Protein AF-A0A0D2FJ73-F1 (afdb_monomer_lite)

Foldseek 3Di:
DLVVVQCVDCLSQVCLQPLASVDPDDHPDTDDCPDPSNVVVVVLVVQVVVLLPDDPVDPVSLLLLLVVLCQQCQFQDPGGHHDDLVVVLVSLVVVLVVVLVVLVPDPPDDPVRSVVVNVSSVVSSVSSSVSNVVSVDPAQVVQDDPVNVVVSNVQSPDDRQDDPNDRNTDDPDPDPDDDDDDDDDDDDDQDADPVRHHPVNVVVVVVPDDDPPPPPPDDDDDDDDDDPDDDDDDDDDPDDDPDDRPHDFDWDQDPNDTPRVVVDDDDPVD

pLDDT: mean 73.64, std 21.9, range [28.0, 97.94]

Organism: NCBI:txid348802

Sequence (270 aa):
MVYKKLLRHDITARVFSTRDSRNEEDPDRWIGEEDAQIRHRKMFLRWYLTKLNSDPSKMEYWQYLDKVGLMHVGKGRKNPLHVDYIFLGACLGYIQDSMTEAILSHPRLDLTQKIAIVRAIGKVIWIQNDLMAKWHIEDGKEFADSDWNDELQAEAQQPEGYVNGKRVLGKVDEDDSSIDGTASSISSEKSTTSLGRTMEQVRLSNEQSKCPFSGMANGGHELNSQRAATWRPRRDDPMVPPSSPTGIPRLRVIDGKTVGKEKLGLSPFE

InterPro domains:
  IPR012292 Globin/Protoglobin [G3DSA:1.10.490.10] (1-143)
  IPR044398 Globin-sensor domain [PF11563] (2-142)

Structure (mmCIF, N/CA/C/O backbone):
data_AF-A0A0D2FJ73-F1
#
_entry.id   AF-A0A0D2FJ73-F1
#
loop_
_atom_site.group_PDB
_atom_site.id
_atom_site.type_symbol
_atom_site.label_atom_id
_atom_site.label_alt_id
_atom_site.label_comp_id
_atom_site.label_asym_id
_atom_site.label_entity_id
_atom_site.label_seq_id
_atom_site.pdbx_PDB_ins_code
_atom_site.Cartn_x
_atom_site.Cartn_y
_atom_site.Cartn_z
_atom_site.occupancy
_atom_site.B_iso_or_equiv
_atom_site.auth_seq_id
_atom_site.auth_comp_id
_atom_site.auth_asym_id
_atom_site.auth_atom_id
_atom_site.pdbx_PDB_model_num
ATOM 1 N N . MET A 1 1 ? 1.790 -14.869 7.249 1.00 80.94 1 MET A N 1
ATOM 2 C CA . MET A 1 1 ? 0.452 -14.966 6.623 1.00 80.94 1 MET A CA 1
ATOM 3 C C . MET A 1 1 ? 0.397 -14.294 5.248 1.00 80.94 1 MET A C 1
ATOM 5 O O . MET A 1 1 ? 0.294 -15.021 4.273 1.00 80.94 1 MET A O 1
ATOM 9 N N . VAL A 1 2 ? 0.554 -12.965 5.129 1.00 90.69 2 VAL A N 1
ATOM 10 C CA . VAL A 1 2 ? 0.455 -12.243 3.834 1.00 90.69 2 VAL A CA 1
ATOM 11 C C . VAL A 1 2 ? 1.407 -12.778 2.757 1.00 90.69 2 VAL A C 1
ATOM 13 O O . VAL A 1 2 ? 0.947 -13.180 1.697 1.00 90.69 2 VAL A O 1
ATOM 16 N N . TYR A 1 3 ? 2.713 -12.886 3.028 1.00 91.81 3 TYR A N 1
ATOM 17 C CA . TYR A 1 3 ? 3.663 -13.398 2.025 1.00 91.81 3 TYR A CA 1
ATOM 18 C C . TYR A 1 3 ? 3.397 -14.847 1.619 1.00 91.81 3 TYR A C 1
ATOM 20 O O . TYR A 1 3 ? 3.525 -15.175 0.450 1.00 91.81 3 TYR A O 1
ATOM 28 N N . LYS A 1 4 ? 2.929 -15.694 2.541 1.00 92.25 4 LYS A N 1
ATOM 29 C CA . LYS A 1 4 ? 2.504 -17.058 2.207 1.00 92.25 4 LYS A CA 1
ATOM 30 C C . LYS A 1 4 ? 1.325 -17.060 1.225 1.00 92.25 4 LYS A C 1
ATOM 32 O O . LYS A 1 4 ? 1.260 -17.911 0.347 1.00 92.25 4 LYS A O 1
ATOM 37 N N . LYS A 1 5 ? 0.404 -16.095 1.346 1.00 93.06 5 LYS A N 1
ATOM 38 C CA . LYS A 1 5 ? -0.704 -15.910 0.399 1.00 93.06 5 LYS A CA 1
ATOM 39 C C . LYS A 1 5 ? -0.213 -15.369 -0.949 1.00 93.06 5 LYS A C 1
ATOM 41 O O . LYS A 1 5 ? -0.616 -15.904 -1.973 1.00 93.06 5 LYS A O 1
ATOM 46 N N . LEU A 1 6 ? 0.678 -14.375 -0.952 1.00 93.25 6 LEU A N 1
ATOM 47 C CA . LEU A 1 6 ? 1.250 -13.797 -2.178 1.00 93.25 6 LEU A CA 1
ATOM 48 C C . LEU A 1 6 ? 2.122 -14.797 -2.954 1.00 93.25 6 LEU A C 1
ATOM 50 O O . LEU A 1 6 ? 2.095 -14.816 -4.176 1.00 93.25 6 LEU A O 1
ATOM 54 N N . LEU A 1 7 ? 2.869 -15.658 -2.266 1.00 93.81 7 LEU A N 1
ATOM 55 C CA . LEU A 1 7 ? 3.711 -16.673 -2.908 1.00 93.81 7 LEU A CA 1
ATOM 56 C C . LEU A 1 7 ? 2.918 -17.891 -3.405 1.00 93.81 7 LEU A C 1
ATOM 58 O O . LEU A 1 7 ? 3.446 -18.700 -4.157 1.00 93.81 7 LEU A O 1
ATOM 62 N N . ARG A 1 8 ? 1.648 -18.033 -3.000 1.00 93.50 8 ARG A N 1
ATOM 63 C CA . ARG A 1 8 ? 0.778 -19.138 -3.430 1.00 93.50 8 ARG A CA 1
ATOM 64 C C . ARG A 1 8 ? 0.262 -18.970 -4.861 1.00 93.50 8 ARG A C 1
ATOM 66 O O . ARG A 1 8 ? -0.134 -19.960 -5.470 1.00 93.50 8 ARG A O 1
ATOM 73 N N . HIS A 1 9 ? 0.204 -17.740 -5.359 1.00 92.06 9 HIS A N 1
ATOM 74 C CA . HIS A 1 9 ? -0.306 -17.430 -6.689 1.00 92.06 9 HIS A CA 1
ATOM 75 C C . HIS A 1 9 ? 0.854 -16.949 -7.558 1.00 92.06 9 HIS A C 1
ATOM 77 O O . HIS A 1 9 ? 1.560 -16.018 -7.179 1.00 92.06 9 HIS A O 1
ATOM 83 N N . ASP A 1 10 ? 1.040 -17.582 -8.710 1.00 90.94 10 ASP A N 1
ATOM 84 C CA . ASP A 1 10 ? 2.066 -17.266 -9.708 1.00 90.94 10 ASP A CA 1
ATOM 85 C C . ASP A 1 10 ? 2.088 -15.774 -10.074 1.00 90.94 10 ASP A C 1
ATOM 87 O O . ASP A 1 10 ? 3.138 -15.137 -10.006 1.00 90.94 10 ASP A O 1
ATOM 91 N N . ILE A 1 11 ? 0.917 -15.191 -10.339 1.00 88.62 11 ILE A N 1
ATOM 92 C CA . ILE A 1 11 ? 0.750 -13.790 -10.740 1.00 88.62 11 ILE A CA 1
ATOM 93 C C . ILE A 1 11 ? 1.294 -12.797 -9.702 1.00 88.62 11 ILE A C 1
ATOM 95 O O . ILE A 1 11 ? 1.847 -11.763 -10.063 1.00 88.62 11 ILE A O 1
ATOM 99 N N . THR A 1 12 ? 1.203 -13.116 -8.407 1.00 91.81 12 THR A N 1
ATOM 100 C CA . THR A 1 12 ? 1.758 -12.279 -7.332 1.00 91.81 12 THR A CA 1
ATOM 101 C C . THR A 1 12 ? 3.171 -12.693 -6.936 1.00 91.81 12 THR A C 1
ATOM 103 O O . THR A 1 12 ? 3.962 -11.846 -6.522 1.00 91.81 12 THR A O 1
ATOM 106 N N . ALA A 1 13 ? 3.513 -13.975 -7.067 1.00 92.75 13 ALA A N 1
ATOM 107 C CA . ALA A 1 13 ? 4.833 -14.500 -6.744 1.00 92.75 13 ALA A CA 1
ATOM 108 C C . ALA A 1 13 ? 5.899 -14.023 -7.747 1.00 92.75 13 ALA A C 1
ATOM 110 O O . ALA A 1 13 ? 7.009 -13.671 -7.344 1.00 92.75 13 ALA A O 1
ATOM 111 N N . ARG A 1 14 ? 5.543 -13.938 -9.036 1.00 93.12 14 ARG A N 1
ATOM 112 C CA . ARG A 1 14 ? 6.447 -13.577 -10.139 1.00 93.12 14 ARG A CA 1
ATOM 113 C C . ARG A 1 14 ? 7.105 -12.219 -9.927 1.00 93.12 14 ARG A C 1
ATOM 115 O O . ARG A 1 14 ? 8.307 -12.083 -10.131 1.00 93.12 14 ARG A O 1
ATOM 122 N N . VAL A 1 15 ? 6.351 -11.251 -9.405 1.00 92.69 15 VAL A N 1
ATOM 123 C CA . VAL A 1 15 ? 6.826 -9.890 -9.097 1.00 92.69 15 VAL A CA 1
ATOM 124 C C . VAL A 1 15 ? 8.032 -9.893 -8.154 1.00 92.69 15 VAL A C 1
ATOM 126 O O . VAL A 1 15 ? 8.865 -8.988 -8.198 1.00 92.69 15 VAL A O 1
ATOM 129 N N . PHE A 1 16 ? 8.174 -10.901 -7.288 1.00 91.81 16 PHE A N 1
ATOM 130 C CA . PHE A 1 16 ? 9.345 -10.996 -6.417 1.00 91.81 16 PHE A CA 1
ATOM 131 C C . PHE A 1 16 ? 10.610 -11.419 -7.167 1.00 91.81 16 PHE A C 1
ATOM 133 O O . PHE A 1 16 ? 11.693 -11.030 -6.731 1.00 91.81 16 PHE A O 1
ATOM 140 N N . SER A 1 17 ? 10.483 -12.129 -8.286 1.00 91.44 17 SER A N 1
ATOM 141 C CA . SER A 1 17 ? 11.594 -12.484 -9.171 1.00 91.44 17 SER A CA 1
ATOM 142 C C . SER A 1 17 ? 11.862 -11.394 -10.212 1.00 91.44 17 SER A C 1
ATOM 144 O O . SER A 1 17 ? 12.981 -10.900 -10.309 1.00 91.44 17 SER A O 1
ATOM 146 N N . THR A 1 18 ? 10.834 -10.970 -10.953 1.00 91.44 18 THR A N 1
ATOM 147 C CA . THR A 1 18 ? 10.958 -10.044 -12.098 1.00 91.44 18 THR A CA 1
ATOM 148 C C . THR A 1 18 ? 11.027 -8.578 -11.688 1.00 91.44 18 THR A C 1
ATOM 150 O O . THR A 1 18 ? 11.539 -7.749 -12.433 1.00 91.44 18 THR A O 1
ATOM 153 N N . ARG A 1 19 ? 10.517 -8.246 -10.494 1.00 90.19 19 ARG A N 1
ATOM 154 C CA . ARG A 1 19 ? 10.346 -6.873 -9.986 1.00 90.19 19 ARG A CA 1
ATOM 155 C C . ARG A 1 19 ? 9.380 -6.005 -10.796 1.00 90.19 19 ARG A C 1
ATOM 157 O O . ARG A 1 19 ? 9.323 -4.798 -10.565 1.00 90.19 19 ARG A O 1
ATOM 164 N N . ASP A 1 20 ? 8.607 -6.605 -11.689 1.00 91.88 20 ASP A N 1
ATOM 165 C CA . ASP A 1 20 ? 7.605 -5.922 -12.498 1.00 91.88 20 ASP A CA 1
ATOM 166 C C . ASP A 1 20 ? 6.405 -6.850 -12.694 1.00 91.88 20 ASP A C 1
ATOM 168 O O . ASP A 1 20 ? 6.553 -7.955 -13.219 1.00 91.88 20 ASP A O 1
ATOM 172 N N . SER A 1 21 ? 5.225 -6.419 -12.252 1.00 91.38 21 SER A N 1
ATOM 173 C CA . SER A 1 21 ? 3.980 -7.181 -12.411 1.00 91.38 21 SER A CA 1
ATOM 174 C C . SER A 1 21 ? 3.441 -7.235 -13.830 1.00 91.38 21 SER A C 1
ATOM 176 O O . SER A 1 21 ? 2.606 -8.087 -14.113 1.00 91.38 21 SER A O 1
ATOM 178 N N . ARG A 1 22 ? 3.930 -6.369 -14.719 1.00 90.06 22 ARG A N 1
ATOM 179 C CA . ARG A 1 22 ? 3.576 -6.388 -16.143 1.00 90.06 22 ARG A CA 1
ATOM 180 C C . ARG A 1 22 ? 4.363 -7.444 -16.910 1.00 90.06 22 ARG A C 1
ATOM 182 O O . ARG A 1 22 ? 4.003 -7.771 -18.035 1.00 90.06 22 ARG A O 1
ATOM 189 N N . ASN A 1 23 ? 5.457 -7.939 -16.326 1.00 90.00 23 ASN A N 1
ATOM 190 C CA . ASN A 1 23 ? 6.218 -9.026 -16.913 1.00 90.00 23 ASN A CA 1
ATOM 191 C C . ASN A 1 23 ? 5.480 -10.349 -16.649 1.00 90.00 23 ASN A C 1
ATOM 193 O O . ASN A 1 23 ? 5.345 -10.769 -15.499 1.00 90.00 23 ASN A O 1
ATOM 197 N N . GLU A 1 24 ? 5.000 -10.984 -17.718 1.00 88.88 24 GLU A N 1
ATOM 198 C CA . GLU A 1 24 ? 4.311 -12.280 -17.683 1.00 88.88 24 GLU A CA 1
ATOM 199 C C . GLU A 1 24 ? 5.242 -13.474 -17.951 1.00 88.88 24 GLU A C 1
ATOM 201 O O . GLU A 1 24 ? 4.799 -14.616 -17.844 1.00 88.88 24 GLU A O 1
ATOM 206 N N . GLU A 1 25 ? 6.518 -13.234 -18.261 1.00 90.62 25 GLU A N 1
ATOM 207 C CA . GLU A 1 25 ? 7.508 -14.282 -18.506 1.00 90.62 25 GLU A CA 1
ATOM 208 C C . GLU A 1 25 ? 7.777 -15.091 -17.235 1.00 90.62 25 GLU A C 1
ATOM 210 O O . GLU A 1 25 ? 7.803 -14.567 -16.112 1.00 90.62 25 GLU A O 1
ATOM 215 N N . ASP A 1 26 ? 7.992 -16.392 -17.411 1.00 90.38 26 ASP A N 1
ATOM 216 C CA . ASP A 1 26 ? 8.368 -17.248 -16.298 1.00 90.38 26 ASP A CA 1
ATOM 217 C C . ASP A 1 26 ? 9.813 -16.949 -15.877 1.00 90.38 26 ASP A C 1
ATOM 219 O O . ASP A 1 26 ? 10.720 -16.967 -16.710 1.00 90.38 26 ASP A O 1
ATOM 223 N N . PRO A 1 27 ? 10.052 -16.659 -14.587 1.00 91.25 27 PRO A N 1
ATOM 224 C CA . PRO A 1 27 ? 11.379 -16.314 -14.117 1.00 91.25 27 PRO A CA 1
ATOM 225 C C . PRO A 1 27 ? 12.275 -17.554 -14.075 1.00 91.25 27 PRO A C 1
ATOM 227 O O . PRO A 1 27 ? 11.844 -18.622 -13.638 1.00 91.25 27 PRO A O 1
ATOM 230 N N . ASP A 1 28 ? 13.563 -17.372 -14.376 1.00 90.81 28 ASP A N 1
ATOM 231 C CA . ASP A 1 28 ? 14.584 -18.425 -14.246 1.00 90.81 28 ASP A CA 1
ATOM 232 C C . ASP A 1 28 ? 14.607 -19.052 -12.843 1.00 90.81 28 ASP A C 1
ATOM 234 O O . ASP A 1 28 ? 14.899 -20.235 -12.660 1.00 90.81 28 ASP A O 1
ATOM 238 N N . ARG A 1 29 ? 14.297 -18.238 -11.824 1.00 92.25 29 ARG A N 1
ATOM 239 C CA . ARG A 1 29 ? 14.193 -18.663 -10.429 1.00 92.25 29 ARG A CA 1
ATOM 240 C C . ARG A 1 29 ? 12.992 -18.029 -9.740 1.00 92.25 29 ARG A C 1
ATOM 242 O O . ARG A 1 29 ? 12.878 -16.805 -9.643 1.00 92.25 29 ARG A O 1
ATOM 249 N N . TRP A 1 30 ? 12.158 -18.876 -9.147 1.00 93.38 30 TRP A N 1
ATOM 250 C CA . TRP A 1 30 ? 11.101 -18.464 -8.229 1.00 93.38 30 TRP A CA 1
ATOM 251 C C . TRP A 1 30 ? 11.666 -18.163 -6.841 1.00 93.38 30 TRP A C 1
ATOM 253 O O . TRP A 1 30 ? 12.463 -18.933 -6.301 1.00 93.38 30 TRP A O 1
ATOM 263 N N . ILE A 1 31 ? 11.247 -17.037 -6.265 1.00 92.62 31 ILE A N 1
ATOM 264 C CA . ILE A 1 31 ? 11.600 -16.650 -4.898 1.00 92.62 31 ILE A CA 1
ATOM 265 C C . ILE A 1 31 ? 10.627 -17.312 -3.915 1.00 92.62 31 ILE A C 1
ATOM 267 O O . ILE A 1 31 ? 9.412 -17.148 -4.020 1.00 92.62 31 ILE A O 1
ATOM 271 N N . GLY A 1 32 ? 11.168 -18.047 -2.949 1.00 91.44 32 GLY A N 1
ATOM 272 C CA . GLY A 1 32 ? 10.439 -18.740 -1.894 1.00 91.44 32 GLY A CA 1
ATOM 273 C C . GLY A 1 32 ? 10.376 -17.966 -0.577 1.00 91.44 32 GLY A C 1
ATOM 274 O O . GLY A 1 32 ? 10.986 -16.914 -0.394 1.00 91.44 32 GLY A O 1
ATOM 275 N N . GLU A 1 33 ? 9.630 -18.514 0.382 1.00 90.44 33 GLU A N 1
ATOM 276 C CA . GLU A 1 33 ? 9.362 -17.859 1.668 1.00 90.44 33 GLU A CA 1
ATOM 277 C C . GLU A 1 33 ? 10.621 -17.631 2.531 1.00 90.44 33 GLU A C 1
ATOM 279 O O . GLU A 1 33 ? 10.681 -16.649 3.281 1.00 90.44 33 GLU A O 1
ATOM 284 N N . GLU A 1 34 ? 11.615 -18.510 2.388 1.00 89.25 34 GLU A N 1
ATOM 285 C CA . GLU A 1 34 ? 12.863 -18.511 3.164 1.00 89.25 34 GLU A CA 1
ATOM 286 C C . GLU A 1 34 ? 13.961 -17.618 2.564 1.00 89.25 34 GLU A C 1
ATOM 288 O O . GLU A 1 34 ? 14.956 -17.296 3.227 1.00 89.25 34 GLU A O 1
ATOM 293 N N . ASP A 1 35 ? 13.774 -17.158 1.322 1.00 91.56 35 ASP A N 1
ATOM 294 C CA . ASP A 1 35 ? 14.734 -16.279 0.667 1.00 91.56 35 ASP A CA 1
ATOM 295 C C . ASP A 1 35 ? 14.879 -14.960 1.442 1.00 91.56 35 ASP A C 1
ATOM 297 O O . ASP A 1 35 ? 13.911 -14.361 1.929 1.00 91.56 35 ASP A O 1
ATOM 301 N N . ALA A 1 36 ? 16.118 -14.462 1.526 1.00 89.56 36 ALA A N 1
ATOM 302 C CA . ALA A 1 36 ? 16.451 -13.245 2.272 1.00 89.56 36 ALA A CA 1
ATOM 303 C C . ALA A 1 36 ? 15.601 -12.037 1.837 1.00 89.56 36 ALA A C 1
ATOM 305 O O . ALA A 1 36 ? 15.191 -11.221 2.666 1.00 89.56 36 ALA A O 1
ATOM 306 N N . GLN A 1 37 ? 15.262 -11.968 0.546 1.00 87.12 37 GLN A N 1
ATOM 307 C CA . GLN A 1 37 ? 14.384 -10.942 -0.003 1.00 87.12 37 GLN A CA 1
ATOM 308 C C . GLN A 1 37 ? 12.988 -10.955 0.638 1.00 87.12 37 GLN A C 1
ATOM 310 O O . GLN A 1 37 ? 12.455 -9.889 0.953 1.00 87.12 37 GLN A O 1
ATOM 315 N N . ILE A 1 38 ? 12.386 -12.129 0.845 1.00 90.81 38 ILE A N 1
ATOM 316 C CA . ILE A 1 38 ? 11.055 -12.237 1.456 1.00 90.81 38 ILE A CA 1
ATOM 317 C C . ILE A 1 38 ? 11.124 -11.947 2.952 1.00 90.81 38 ILE A C 1
ATOM 319 O O . ILE A 1 38 ? 10.259 -11.237 3.465 1.00 90.81 38 ILE A O 1
ATOM 323 N N . ARG A 1 39 ? 12.175 -12.393 3.650 1.00 89.62 39 ARG A N 1
ATOM 324 C CA . ARG A 1 39 ? 12.391 -12.053 5.070 1.00 89.62 39 ARG A CA 1
ATOM 325 C C . ARG A 1 39 ? 12.495 -10.543 5.293 1.00 89.62 39 ARG A C 1
ATOM 327 O O . ARG A 1 39 ? 11.783 -10.001 6.137 1.00 89.62 39 ARG A O 1
ATOM 334 N N . HIS A 1 40 ? 13.283 -9.850 4.473 1.00 85.38 40 HIS A N 1
ATOM 335 C CA . HIS A 1 40 ? 13.387 -8.390 4.515 1.00 85.38 40 HIS A CA 1
ATOM 336 C C . HIS A 1 40 ? 12.022 -7.729 4.276 1.00 85.38 40 HIS A C 1
ATOM 338 O O . HIS A 1 40 ? 11.573 -6.886 5.046 1.00 85.38 40 HIS A O 1
ATOM 344 N N . ARG A 1 41 ? 11.287 -8.175 3.256 1.00 89.06 41 ARG A N 1
ATOM 345 C CA . ARG A 1 41 ? 9.954 -7.651 2.931 1.00 89.06 41 ARG A CA 1
ATOM 346 C C . ARG A 1 41 ? 8.891 -7.933 4.010 1.00 89.06 41 ARG A C 1
ATOM 348 O O . ARG A 1 41 ? 8.013 -7.095 4.228 1.00 89.06 41 ARG A O 1
ATOM 355 N N . LYS A 1 42 ? 8.979 -9.057 4.733 1.00 90.94 42 LYS A N 1
ATOM 356 C CA . LYS A 1 42 ? 8.154 -9.352 5.923 1.00 90.94 42 LYS A CA 1
ATOM 357 C C . LYS A 1 42 ? 8.395 -8.329 7.038 1.00 90.94 42 LYS A C 1
ATOM 359 O O . LYS A 1 42 ? 7.427 -7.856 7.630 1.00 90.94 42 LYS A O 1
ATOM 364 N N . MET A 1 43 ? 9.651 -7.949 7.283 1.00 87.69 43 MET A N 1
ATOM 365 C CA . MET A 1 43 ? 10.000 -6.902 8.253 1.00 87.69 43 MET A CA 1
ATOM 366 C C . MET A 1 43 ? 9.374 -5.550 7.873 1.00 87.69 43 MET A C 1
ATOM 368 O O . MET A 1 43 ? 8.739 -4.917 8.714 1.00 87.69 43 MET A O 1
ATOM 372 N N . PHE A 1 44 ? 9.448 -5.146 6.600 1.00 87.25 44 PHE A N 1
ATOM 373 C CA . PHE A 1 44 ? 8.800 -3.909 6.138 1.00 87.25 44 PHE A CA 1
ATOM 374 C C . PHE A 1 44 ? 7.288 -3.937 6.271 1.00 87.25 44 PHE A C 1
ATOM 376 O O . PHE A 1 44 ? 6.696 -2.953 6.707 1.00 87.25 44 PHE A O 1
ATOM 383 N N . LEU A 1 45 ? 6.657 -5.063 5.938 1.00 90.81 45 LEU A N 1
ATOM 384 C CA . LEU A 1 45 ? 5.223 -5.214 6.138 1.00 90.81 45 LEU A CA 1
ATOM 385 C C . LEU A 1 45 ? 4.858 -5.079 7.622 1.00 90.81 45 LEU A C 1
ATOM 387 O O . LEU A 1 45 ? 3.880 -4.413 7.942 1.00 90.81 45 LEU A O 1
ATOM 391 N N . ARG A 1 46 ? 5.656 -5.649 8.534 1.00 90.44 46 ARG A N 1
ATOM 392 C CA . ARG A 1 46 ? 5.457 -5.471 9.979 1.00 90.44 46 ARG A CA 1
ATOM 393 C C . ARG A 1 46 ? 5.517 -3.994 10.361 1.00 90.44 46 ARG A C 1
ATOM 395 O O . ARG A 1 46 ? 4.605 -3.515 11.025 1.00 90.44 46 ARG A O 1
ATOM 402 N N . TRP A 1 47 ? 6.532 -3.260 9.912 1.00 89.31 47 TRP A N 1
ATOM 403 C CA . TRP A 1 47 ? 6.636 -1.828 10.201 1.00 89.31 47 TRP A CA 1
ATOM 404 C C . TRP A 1 47 ? 5.511 -1.003 9.587 1.00 89.31 47 TRP A C 1
ATOM 406 O O . TRP A 1 47 ? 5.016 -0.074 10.219 1.00 89.31 47 TRP A O 1
ATOM 416 N N . TYR A 1 48 ? 5.079 -1.355 8.381 1.00 92.50 48 TYR A N 1
ATOM 417 C CA . TYR A 1 48 ? 3.926 -0.750 7.737 1.00 92.50 48 TYR A CA 1
ATOM 418 C C . TYR A 1 48 ? 2.646 -0.956 8.559 1.00 92.50 48 TYR A C 1
ATOM 420 O O . TYR A 1 48 ? 1.944 0.012 8.837 1.00 92.50 48 TYR A O 1
ATOM 428 N N . LEU A 1 49 ? 2.384 -2.178 9.034 1.00 92.19 49 LEU A N 1
ATOM 429 C CA . LEU A 1 49 ? 1.245 -2.473 9.910 1.00 92.19 49 LEU A CA 1
ATOM 430 C C . LEU A 1 49 ? 1.351 -1.737 11.254 1.00 92.19 49 LEU A C 1
ATOM 432 O O . LEU A 1 49 ? 0.350 -1.218 11.745 1.00 92.19 49 LEU A O 1
ATOM 436 N N . THR A 1 50 ? 2.549 -1.626 11.839 1.00 91.25 50 THR A N 1
ATOM 437 C CA . THR A 1 50 ? 2.774 -0.780 13.025 1.00 91.25 50 THR A CA 1
ATOM 438 C C . THR A 1 50 ? 2.420 0.672 12.725 1.00 91.25 50 THR A C 1
ATOM 440 O O . THR A 1 50 ? 1.727 1.311 13.511 1.00 91.25 50 THR A O 1
ATOM 443 N N . LYS A 1 51 ? 2.864 1.195 11.578 1.00 91.19 51 LYS A N 1
ATOM 444 C CA . LYS A 1 51 ? 2.601 2.578 11.194 1.00 91.19 51 LYS A CA 1
ATOM 445 C C . LYS A 1 51 ? 1.120 2.822 10.927 1.00 91.19 51 LYS A C 1
ATOM 447 O O . LYS A 1 51 ? 0.622 3.827 11.411 1.00 91.19 51 LYS A O 1
ATOM 452 N N . LEU A 1 52 ? 0.408 1.909 10.265 1.00 92.00 52 LEU A N 1
ATOM 453 C CA . LEU A 1 52 ? -1.042 2.001 10.055 1.00 92.00 52 LEU A CA 1
ATOM 454 C C . LEU A 1 52 ? -1.814 2.189 11.367 1.00 92.00 52 LEU A C 1
ATOM 456 O O . LEU A 1 52 ? -2.759 2.971 11.407 1.00 92.00 52 LEU A O 1
ATOM 460 N N . ASN A 1 53 ? -1.377 1.517 12.434 1.00 90.25 53 ASN A N 1
ATOM 461 C CA . ASN A 1 53 ? -1.981 1.597 13.767 1.00 90.25 53 ASN A CA 1
ATOM 462 C C . ASN A 1 53 ? -1.367 2.693 14.662 1.00 90.25 53 ASN A C 1
ATOM 464 O O . ASN A 1 53 ? -1.669 2.755 15.852 1.00 90.25 53 ASN A O 1
ATOM 468 N N . SER A 1 54 ? -0.486 3.538 14.119 1.00 91.06 54 SER A N 1
ATOM 469 C CA . SER A 1 54 ? 0.086 4.680 14.839 1.00 91.06 54 SER A CA 1
ATOM 470 C C . SER A 1 54 ? -0.799 5.926 14.729 1.00 91.06 54 SER A C 1
ATOM 472 O O . SER A 1 54 ? -1.813 5.919 14.040 1.00 91.06 54 SER A O 1
ATOM 474 N N . ASP A 1 55 ? -0.418 6.994 15.428 1.00 91.62 55 ASP A N 1
ATOM 475 C CA . ASP A 1 55 ? -1.174 8.245 15.520 1.00 91.62 55 ASP A CA 1
ATOM 476 C C . ASP A 1 55 ? -1.362 8.941 14.148 1.00 91.62 55 ASP A C 1
ATOM 478 O O . ASP A 1 55 ? -0.386 9.467 13.596 1.00 91.62 55 ASP A O 1
ATOM 482 N N . PRO A 1 56 ? -2.601 8.994 13.610 1.00 93.06 56 PRO A N 1
ATOM 483 C CA . PRO A 1 56 ? -2.894 9.593 12.310 1.00 93.06 56 PRO A CA 1
ATOM 484 C C . PRO A 1 56 ? -3.052 11.123 12.366 1.00 93.06 56 PRO A C 1
ATOM 486 O O . PRO A 1 56 ? -3.323 11.745 11.340 1.00 93.06 56 PRO A O 1
ATOM 489 N N . SER A 1 57 ? -2.913 11.758 13.539 1.00 91.25 57 SER A N 1
ATOM 490 C CA . SER A 1 57 ? -2.983 13.224 13.665 1.00 91.25 57 SER A CA 1
ATOM 491 C C . SER A 1 57 ? -1.726 13.941 13.156 1.00 91.25 57 SER A C 1
ATOM 493 O O . SER A 1 57 ? -1.745 15.150 12.933 1.00 91.25 57 SER A O 1
ATOM 495 N N . LYS A 1 58 ? -0.636 13.199 12.942 1.00 89.88 58 LYS A N 1
ATOM 496 C CA . LYS A 1 58 ? 0.675 13.721 12.540 1.00 89.88 58 LYS A CA 1
ATOM 497 C C . LYS A 1 58 ? 0.845 13.681 11.026 1.00 89.88 58 LYS A C 1
ATOM 499 O O . LYS A 1 58 ? 0.549 12.667 10.401 1.00 89.88 58 LYS A O 1
ATOM 504 N N . MET A 1 59 ? 1.379 14.739 10.418 1.00 88.88 59 MET A N 1
ATOM 505 C CA . MET A 1 59 ? 1.560 14.781 8.958 1.00 88.88 59 MET A CA 1
ATOM 506 C C . MET A 1 59 ? 2.547 13.713 8.459 1.00 88.88 59 MET A C 1
ATOM 508 O O . MET A 1 59 ? 2.346 13.115 7.403 1.00 88.88 59 MET A O 1
ATOM 512 N N . GLU A 1 60 ? 3.561 13.379 9.259 1.00 88.50 60 GLU A N 1
ATOM 513 C CA . GLU A 1 60 ? 4.552 12.342 8.950 1.00 88.50 60 GLU A CA 1
ATOM 514 C C . GLU A 1 60 ? 3.934 10.939 8.867 1.00 88.50 60 GLU A C 1
ATOM 516 O O . GLU A 1 60 ? 4.546 10.014 8.330 1.00 88.50 60 GLU A O 1
ATOM 521 N N . TYR A 1 61 ? 2.738 10.746 9.432 1.00 92.62 61 TYR A N 1
ATOM 522 C CA . TYR A 1 61 ? 1.956 9.532 9.226 1.00 92.62 61 TYR A CA 1
ATOM 523 C C . TYR A 1 61 ? 1.558 9.403 7.757 1.00 92.62 61 TYR A C 1
ATOM 525 O O . TYR A 1 61 ? 1.890 8.409 7.114 1.00 92.62 61 TYR A O 1
ATOM 533 N N . TRP A 1 62 ? 0.911 10.434 7.218 1.00 94.44 62 TRP A N 1
ATOM 534 C CA . TRP A 1 62 ? 0.375 10.435 5.859 1.00 94.44 62 TRP A CA 1
ATOM 535 C C . TRP A 1 62 ? 1.475 10.499 4.804 1.00 94.44 62 TRP A C 1
ATOM 537 O O . TRP A 1 62 ? 1.392 9.780 3.814 1.00 94.44 62 TRP A O 1
ATOM 547 N N . GLN A 1 63 ? 2.545 11.261 5.054 1.00 91.38 63 GLN A N 1
ATOM 548 C CA . GLN A 1 63 ? 3.734 11.281 4.191 1.00 91.38 63 GLN A CA 1
ATOM 549 C C . GLN A 1 63 ? 4.355 9.888 4.056 1.00 91.38 63 GLN A C 1
ATOM 551 O O . GLN A 1 63 ? 4.691 9.453 2.959 1.00 91.38 63 GLN A O 1
ATOM 556 N N . TYR A 1 64 ? 4.445 9.135 5.158 1.00 92.25 64 TYR A N 1
ATOM 557 C CA . TYR A 1 64 ? 4.929 7.761 5.083 1.00 92.25 64 TYR A CA 1
ATOM 558 C C . TYR A 1 64 ? 4.002 6.867 4.244 1.00 92.25 64 TYR A C 1
ATOM 560 O O . TYR A 1 64 ? 4.492 6.103 3.415 1.00 92.25 64 TYR A O 1
ATOM 568 N N . LEU A 1 65 ? 2.679 6.951 4.435 1.00 94.62 65 LEU A N 1
ATOM 569 C CA . LEU A 1 65 ? 1.720 6.153 3.657 1.00 94.62 65 LEU A CA 1
ATOM 570 C C . LEU A 1 65 ? 1.738 6.507 2.161 1.00 94.62 65 LEU A C 1
ATOM 572 O O . LEU A 1 65 ? 1.616 5.609 1.326 1.00 94.62 65 LEU A O 1
ATOM 576 N N . ASP A 1 66 ? 1.935 7.782 1.816 1.00 92.88 66 ASP A N 1
ATOM 577 C CA . ASP A 1 66 ? 2.107 8.243 0.433 1.00 92.88 66 ASP A CA 1
ATOM 578 C C . ASP A 1 66 ? 3.391 7.669 -0.180 1.00 92.88 66 ASP A C 1
ATOM 580 O O . ASP A 1 66 ? 3.362 7.089 -1.269 1.00 92.88 66 AS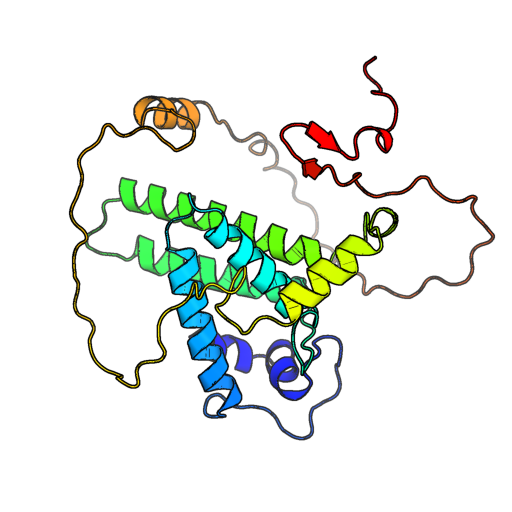P A O 1
ATOM 584 N N . LYS A 1 67 ? 4.499 7.699 0.572 1.00 89.56 67 LYS A N 1
ATOM 585 C CA . LYS A 1 67 ? 5.779 7.106 0.164 1.00 89.56 67 LYS A CA 1
ATOM 586 C C . LYS A 1 67 ? 5.684 5.600 -0.097 1.00 89.56 67 LYS A C 1
ATOM 588 O O . LYS A 1 67 ? 6.369 5.088 -0.982 1.00 89.56 67 LYS A O 1
ATOM 593 N N . VAL A 1 68 ? 4.816 4.867 0.608 1.00 91.44 68 VAL A N 1
ATOM 594 C CA . VAL A 1 68 ? 4.565 3.449 0.289 1.00 91.44 68 VAL A CA 1
ATOM 595 C C . VAL A 1 68 ? 4.030 3.305 -1.138 1.00 91.44 68 VAL A C 1
ATOM 597 O O . VAL A 1 68 ? 4.496 2.423 -1.856 1.00 91.44 68 VAL A O 1
ATOM 600 N N . GLY A 1 69 ? 3.106 4.165 -1.575 1.00 91.56 69 GLY A N 1
ATOM 601 C CA . GLY A 1 69 ? 2.609 4.173 -2.954 1.00 91.56 69 GLY A CA 1
ATOM 602 C C . GLY A 1 69 ? 3.714 4.481 -3.969 1.00 91.56 69 GLY A C 1
ATOM 603 O O . GLY A 1 69 ? 3.886 3.731 -4.932 1.00 91.56 69 GLY A O 1
ATOM 604 N N . LEU A 1 70 ? 4.534 5.500 -3.689 1.00 88.50 70 LEU A N 1
ATOM 605 C CA . LEU A 1 70 ? 5.696 5.874 -4.505 1.00 88.50 70 LEU A CA 1
ATOM 606 C C . LEU A 1 70 ? 6.633 4.681 -4.764 1.00 88.50 70 LEU A C 1
ATOM 608 O O . LEU A 1 70 ? 7.029 4.416 -5.899 1.00 88.50 70 LEU A O 1
ATOM 612 N N . MET A 1 71 ? 6.937 3.917 -3.713 1.00 87.19 71 MET A N 1
ATOM 613 C CA . MET A 1 71 ? 7.863 2.782 -3.763 1.00 87.19 71 MET A CA 1
ATOM 614 C C . MET A 1 71 ? 7.360 1.582 -4.584 1.00 87.19 71 MET A C 1
ATOM 616 O O . MET A 1 71 ? 8.170 0.705 -4.909 1.00 87.19 71 MET A O 1
ATOM 620 N N . HIS A 1 72 ? 6.056 1.506 -4.877 1.00 91.56 72 HIS A N 1
ATOM 621 C CA . HIS A 1 72 ? 5.441 0.424 -5.660 1.00 91.56 72 HIS A CA 1
ATOM 622 C C . HIS A 1 72 ? 5.290 0.752 -7.154 1.00 91.56 72 HIS A C 1
ATOM 624 O O . HIS A 1 72 ? 5.032 -0.160 -7.932 1.00 91.56 72 HIS A O 1
ATOM 630 N N . VAL A 1 73 ? 5.529 2.003 -7.569 1.00 89.00 73 VAL A N 1
ATOM 631 C CA . VAL A 1 73 ? 5.623 2.405 -8.991 1.00 89.00 73 VAL A CA 1
ATOM 632 C C . VAL A 1 73 ? 7.072 2.528 -9.478 1.00 89.00 73 VAL A C 1
ATOM 634 O O . VAL A 1 73 ? 7.365 3.144 -10.498 1.00 89.00 73 VAL A O 1
ATOM 637 N N . GLY A 1 74 ? 8.017 1.995 -8.706 1.00 80.88 74 GLY A N 1
ATOM 638 C CA . GLY A 1 74 ? 9.439 1.961 -9.042 1.00 80.88 74 GLY A CA 1
ATOM 639 C C . GLY A 1 74 ? 10.167 3.288 -8.870 1.00 80.88 74 GLY A C 1
ATOM 640 O O . GLY A 1 74 ? 11.373 3.350 -9.102 1.00 80.88 74 GLY A O 1
ATOM 641 N N . LYS A 1 75 ? 9.472 4.325 -8.403 1.00 71.75 75 LYS A N 1
ATOM 642 C CA . LYS A 1 75 ? 10.073 5.598 -8.018 1.00 71.75 75 LYS A CA 1
ATOM 643 C C . LYS A 1 75 ? 10.605 5.480 -6.585 1.00 71.75 75 LYS A C 1
ATOM 645 O O . LYS A 1 75 ? 9.988 4.864 -5.723 1.00 71.75 75 LYS A O 1
ATOM 650 N N . GLY A 1 76 ? 11.789 6.024 -6.326 1.00 62.72 76 GLY A N 1
ATOM 651 C CA . GLY A 1 76 ? 12.361 6.017 -4.976 1.00 62.72 76 GLY A CA 1
ATOM 652 C C . GLY A 1 76 ? 13.063 4.766 -4.501 1.00 62.72 76 GLY A C 1
ATOM 653 O O . GLY A 1 76 ? 13.150 4.511 -3.302 1.00 62.72 76 GLY A O 1
ATOM 654 N N . ARG A 1 77 ? 13.621 3.992 -5.433 1.00 63.78 77 ARG A N 1
ATOM 655 C CA . ARG A 1 77 ? 14.557 2.914 -5.114 1.00 63.78 77 ARG A CA 1
ATOM 656 C C . ARG A 1 77 ? 15.663 2.844 -6.160 1.00 63.78 77 ARG A C 1
ATOM 658 O O . ARG A 1 77 ? 15.400 3.021 -7.343 1.00 63.78 77 ARG A O 1
ATOM 665 N N . LYS A 1 78 ? 16.884 2.493 -5.729 1.00 64.88 78 LYS A N 1
ATOM 666 C CA . LYS A 1 78 ? 17.991 2.150 -6.649 1.00 64.88 78 LYS A CA 1
ATOM 667 C C . LYS A 1 78 ? 17.635 0.967 -7.553 1.00 64.88 78 LYS A C 1
ATOM 669 O O . LYS A 1 78 ? 18.026 0.948 -8.710 1.00 64.88 78 LYS A O 1
ATOM 674 N N . ASN A 1 79 ? 16.860 0.022 -7.017 1.00 70.56 79 ASN A N 1
ATOM 675 C CA . ASN A 1 79 ? 16.311 -1.104 -7.761 1.00 70.56 79 ASN A CA 1
ATOM 676 C C . ASN A 1 79 ? 14.796 -0.883 -7.889 1.00 70.56 79 ASN A C 1
ATOM 678 O O . ASN A 1 79 ? 14.083 -1.105 -6.901 1.00 70.56 79 ASN A O 1
ATOM 682 N N . PRO A 1 80 ? 14.286 -0.449 -9.053 1.00 81.62 80 PRO A N 1
ATOM 683 C CA . PRO A 1 80 ? 12.861 -0.213 -9.256 1.00 81.62 80 PRO A CA 1
ATOM 684 C C . PRO A 1 80 ? 12.026 -1.471 -8.996 1.00 81.62 80 PRO A C 1
ATOM 686 O O . PRO A 1 80 ? 12.517 -2.600 -9.084 1.00 81.62 80 PRO A O 1
ATOM 689 N N . LEU A 1 81 ? 10.782 -1.265 -8.586 1.00 86.94 81 LEU A N 1
ATOM 690 C CA . LEU A 1 81 ? 9.761 -2.288 -8.393 1.00 86.94 81 LEU A CA 1
ATOM 691 C C . LEU A 1 81 ? 8.461 -1.714 -8.939 1.00 86.94 81 LEU A C 1
ATOM 693 O O . LEU A 1 81 ? 7.997 -0.722 -8.389 1.00 86.94 81 LEU A O 1
ATOM 697 N N . HIS A 1 82 ? 7.877 -2.337 -9.953 1.00 92.31 82 HIS A N 1
ATOM 698 C CA . HIS A 1 82 ? 6.563 -1.955 -10.464 1.00 92.31 82 HIS A CA 1
ATOM 699 C C . HIS A 1 82 ? 5.524 -2.999 -10.055 1.00 92.31 82 HIS A C 1
ATOM 701 O O . HIS A 1 82 ? 5.712 -4.195 -10.287 1.00 92.31 82 HIS A O 1
ATOM 707 N N . VAL A 1 83 ? 4.447 -2.553 -9.416 1.00 93.75 83 VAL A N 1
ATOM 708 C CA . VAL A 1 83 ? 3.319 -3.396 -9.015 1.00 93.75 83 VAL A CA 1
ATOM 709 C C . VAL A 1 83 ? 2.036 -2.717 -9.448 1.00 93.75 83 VAL A C 1
ATOM 711 O O . VAL A 1 83 ? 1.747 -1.624 -8.984 1.00 93.75 83 VAL A O 1
ATOM 714 N N . ASP A 1 84 ? 1.247 -3.377 -10.287 1.00 93.81 84 ASP A N 1
ATOM 715 C CA . ASP A 1 84 ? -0.002 -2.807 -10.769 1.00 93.81 84 ASP A CA 1
ATOM 716 C C . ASP A 1 84 ? -0.985 -2.580 -9.624 1.00 93.81 84 ASP A C 1
ATOM 718 O O . ASP A 1 84 ? -1.142 -3.397 -8.708 1.00 93.81 84 ASP A O 1
ATOM 722 N N . TYR A 1 85 ? -1.700 -1.463 -9.726 1.00 95.19 85 TYR A N 1
ATOM 723 C CA . TYR A 1 85 ? -2.624 -0.986 -8.706 1.00 95.19 85 TYR A CA 1
ATOM 724 C C . TYR A 1 85 ? -3.658 -2.038 -8.282 1.00 95.19 85 TYR A C 1
ATOM 726 O O . TYR A 1 85 ? -3.989 -2.141 -7.102 1.00 95.19 85 TYR A O 1
ATOM 734 N N . ILE A 1 86 ? -4.119 -2.876 -9.217 1.00 94.50 86 ILE A N 1
ATOM 735 C CA . ILE A 1 86 ? -5.101 -3.930 -8.933 1.00 94.50 86 ILE A CA 1
ATOM 736 C C . ILE A 1 86 ? -4.584 -4.922 -7.879 1.00 94.50 86 ILE A C 1
ATOM 738 O O . ILE A 1 86 ? -5.337 -5.344 -6.999 1.00 94.50 86 ILE A O 1
ATOM 742 N N . PHE A 1 87 ? -3.286 -5.250 -7.912 1.00 94.75 87 PHE A N 1
ATOM 743 C CA . PHE A 1 87 ? -2.663 -6.155 -6.948 1.00 94.75 87 PHE A CA 1
ATOM 744 C C . PHE A 1 87 ? -2.475 -5.481 -5.591 1.00 94.75 87 PHE A C 1
ATOM 746 O O . PHE A 1 87 ? -2.642 -6.130 -4.556 1.00 94.75 87 PHE A O 1
ATOM 753 N N . LEU A 1 88 ? -2.174 -4.178 -5.583 1.00 95.19 88 LEU A N 1
ATOM 754 C CA . LEU A 1 88 ? -2.091 -3.388 -4.354 1.00 95.19 88 LEU A CA 1
ATOM 755 C C . LEU A 1 88 ? -3.449 -3.322 -3.648 1.00 95.19 88 LEU A C 1
ATOM 757 O O . LEU A 1 88 ? -3.530 -3.643 -2.462 1.00 95.19 88 LEU A O 1
ATOM 761 N N . GLY A 1 89 ? -4.516 -2.998 -4.384 1.00 95.88 89 GLY A N 1
ATOM 762 C CA . GLY A 1 89 ? -5.883 -2.960 -3.860 1.00 95.88 89 GLY A CA 1
ATOM 763 C C . GLY A 1 89 ? -6.342 -4.319 -3.327 1.00 95.88 89 GLY A C 1
ATOM 764 O O . GLY A 1 89 ? -6.848 -4.408 -2.207 1.00 95.88 89 GLY A O 1
ATOM 765 N N . ALA A 1 90 ? -6.087 -5.404 -4.067 1.00 95.12 90 ALA A N 1
ATOM 766 C CA . ALA A 1 90 ? -6.408 -6.760 -3.615 1.00 95.12 90 ALA A CA 1
ATOM 767 C C . ALA A 1 90 ? -5.648 -7.151 -2.332 1.00 95.12 90 ALA A C 1
ATOM 769 O O . ALA A 1 90 ? -6.224 -7.741 -1.415 1.00 95.12 90 ALA A O 1
ATOM 770 N N . CYS A 1 91 ? -4.362 -6.797 -2.235 1.00 95.19 91 CYS A N 1
ATOM 771 C CA . CYS A 1 91 ? -3.548 -7.053 -1.046 1.00 95.19 91 CYS A CA 1
ATOM 772 C C . CYS A 1 91 ? -4.029 -6.240 0.168 1.00 95.19 91 CYS A C 1
ATOM 774 O O . CYS A 1 91 ? -4.139 -6.790 1.265 1.00 95.19 91 CYS A O 1
ATOM 776 N N . LEU A 1 92 ? -4.374 -4.960 -0.022 1.00 95.62 92 LEU A N 1
ATOM 777 C CA . LEU A 1 92 ? -4.960 -4.124 1.031 1.00 95.62 92 LEU A CA 1
ATOM 778 C C . LEU A 1 92 ? -6.293 -4.687 1.528 1.00 95.62 92 LEU A C 1
ATOM 780 O O . LEU A 1 92 ? -6.491 -4.770 2.739 1.00 95.62 92 LEU A O 1
ATOM 784 N N . GLY A 1 93 ? -7.162 -5.144 0.622 1.00 96.00 93 GLY A N 1
ATOM 785 C CA . GLY A 1 93 ? -8.414 -5.813 0.983 1.00 96.00 93 GLY A CA 1
ATOM 786 C C . GLY A 1 93 ? -8.179 -7.067 1.828 1.00 96.00 93 GLY A C 1
ATOM 787 O O . GLY A 1 93 ? -8.819 -7.244 2.861 1.00 96.00 93 GLY A O 1
ATOM 788 N N . TYR A 1 94 ? -7.194 -7.891 1.458 1.00 95.44 94 TYR A N 1
ATOM 789 C CA . TYR A 1 94 ? -6.814 -9.073 2.239 1.00 95.44 94 TYR A CA 1
ATOM 790 C C . TYR A 1 94 ? -6.289 -8.725 3.644 1.00 95.44 94 TYR A C 1
ATOM 792 O O . TYR A 1 94 ? -6.612 -9.404 4.622 1.00 95.44 94 TYR A O 1
ATOM 800 N N . ILE A 1 95 ? -5.491 -7.658 3.766 1.00 94.19 95 ILE A N 1
ATOM 801 C CA . ILE A 1 95 ? -5.009 -7.159 5.063 1.00 94.19 95 ILE A CA 1
ATOM 802 C C . ILE A 1 95 ? -6.183 -6.652 5.908 1.00 94.19 95 ILE A C 1
ATOM 804 O O . ILE A 1 95 ? -6.278 -7.009 7.082 1.00 94.19 95 ILE A O 1
ATOM 808 N N . GLN A 1 96 ? -7.083 -5.858 5.324 1.00 96.00 96 GLN A N 1
ATOM 809 C CA . GLN A 1 96 ? -8.256 -5.324 6.014 1.00 96.00 96 GLN A CA 1
ATOM 810 C C . GLN A 1 96 ? -9.171 -6.438 6.531 1.00 96.00 96 GLN A C 1
ATOM 812 O O . GLN A 1 96 ? -9.611 -6.367 7.679 1.00 96.00 96 GLN A O 1
ATOM 817 N N . ASP A 1 97 ? -9.442 -7.454 5.712 1.00 96.38 97 ASP A N 1
ATOM 818 C CA . ASP A 1 97 ? -10.250 -8.619 6.088 1.00 96.38 97 ASP A CA 1
ATOM 819 C C . ASP A 1 97 ? -9.638 -9.343 7.294 1.00 96.38 97 ASP A C 1
ATOM 821 O O . ASP A 1 97 ? -10.274 -9.484 8.339 1.00 96.38 97 ASP A O 1
ATOM 825 N N . SER A 1 98 ? -8.338 -9.639 7.216 1.00 94.31 98 SER A N 1
ATOM 826 C CA . SER A 1 98 ? -7.596 -10.291 8.300 1.00 94.31 98 SER A CA 1
ATOM 827 C C . SER A 1 98 ? -7.598 -9.481 9.605 1.00 94.31 98 SER A C 1
ATOM 829 O O . SER A 1 98 ? -7.726 -10.035 10.697 1.00 94.31 98 SER A O 1
ATOM 8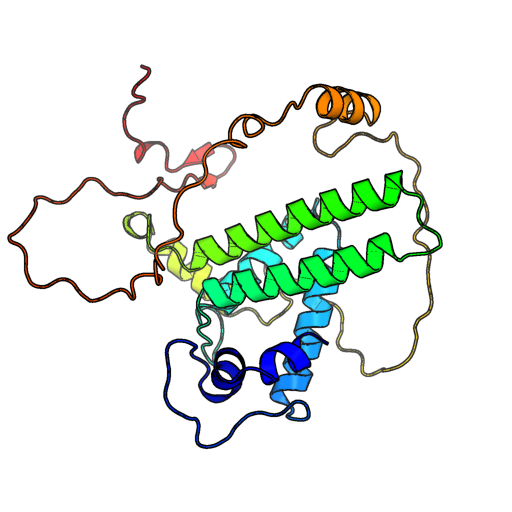31 N N . MET A 1 99 ? -7.442 -8.155 9.517 1.00 93.88 99 MET A N 1
ATOM 832 C CA . MET A 1 99 ? -7.521 -7.276 10.688 1.00 93.88 99 MET A CA 1
ATOM 833 C C . MET A 1 99 ? -8.937 -7.258 11.267 1.00 93.88 99 MET A C 1
ATOM 835 O O . MET A 1 99 ? -9.101 -7.319 12.483 1.00 93.88 99 MET A O 1
ATOM 839 N N . THR A 1 100 ? -9.956 -7.203 10.407 1.00 96.12 100 THR A N 1
ATOM 840 C CA . THR A 1 100 ? -11.367 -7.197 10.811 1.00 96.12 100 THR A CA 1
ATOM 841 C C . THR A 1 100 ? -11.722 -8.476 11.561 1.00 96.12 100 THR A C 1
ATOM 843 O O . THR A 1 100 ? -12.280 -8.398 12.656 1.00 96.12 100 THR A O 1
ATOM 846 N N . GLU A 1 101 ? -11.330 -9.639 11.039 1.00 96.62 101 GLU A N 1
ATOM 847 C CA . GLU A 1 101 ? -11.511 -10.931 11.705 1.00 96.62 101 GLU A CA 1
ATOM 848 C C . GLU A 1 101 ? -10.847 -10.951 13.090 1.00 96.62 101 GLU A C 1
ATOM 850 O O . GLU A 1 101 ? -11.484 -11.324 14.080 1.00 96.62 101 GLU A O 1
ATOM 855 N N . ALA A 1 102 ? -9.597 -10.485 13.186 1.00 95.12 102 ALA A N 1
ATOM 856 C CA . ALA A 1 102 ? -8.862 -10.434 14.449 1.00 95.12 102 ALA A CA 1
ATOM 857 C C . ALA A 1 102 ? -9.540 -9.523 15.491 1.00 95.12 102 ALA A C 1
ATOM 859 O O . ALA A 1 102 ? -9.608 -9.869 16.671 1.00 95.12 102 ALA A O 1
ATOM 860 N N . ILE A 1 103 ? -10.078 -8.375 15.067 1.00 95.88 103 ILE A N 1
ATOM 861 C CA . ILE A 1 103 ? -10.769 -7.425 15.954 1.00 95.88 103 ILE A CA 1
ATOM 862 C C . ILE A 1 103 ? -12.096 -7.998 16.438 1.00 95.88 103 ILE A C 1
ATOM 864 O O . ILE A 1 103 ? -12.395 -7.948 17.634 1.00 95.88 103 ILE A O 1
ATOM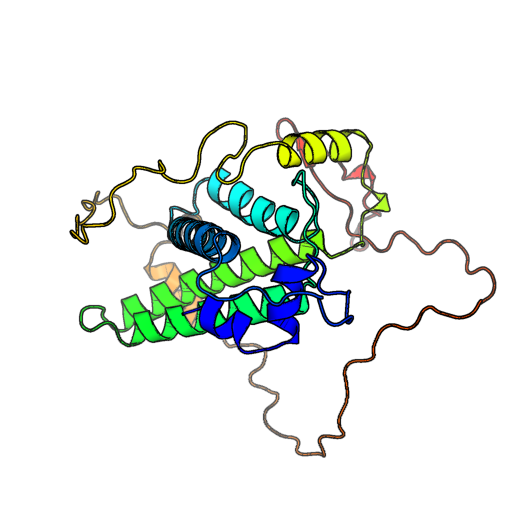 868 N N . LEU A 1 104 ? -12.897 -8.555 15.529 1.00 96.50 104 LEU A N 1
ATOM 869 C CA . LEU A 1 104 ? -14.207 -9.107 15.868 1.00 96.50 104 LEU A CA 1
ATOM 870 C C . LEU A 1 104 ? -14.088 -10.349 16.761 1.00 96.50 104 LEU A C 1
ATOM 872 O O . LEU A 1 104 ? -14.899 -10.514 17.677 1.00 96.50 104 LEU A O 1
ATOM 876 N N . SER A 1 105 ? -13.032 -11.143 16.579 1.00 96.88 105 SER A N 1
ATOM 877 C CA . SER A 1 105 ? -12.713 -12.316 17.401 1.00 96.88 105 SER A CA 1
ATOM 878 C C . SER A 1 105 ? -12.074 -11.981 18.754 1.00 96.88 105 SER A C 1
ATOM 880 O O . SER A 1 105 ? -11.931 -12.862 19.600 1.00 96.88 105 SER A O 1
ATOM 882 N N . HIS A 1 106 ? -11.698 -10.722 19.011 1.00 96.38 106 HIS A N 1
ATOM 883 C CA . HIS A 1 106 ? -11.004 -10.367 20.248 1.00 96.38 106 HIS A CA 1
ATOM 884 C C . HIS A 1 106 ? -11.923 -10.529 21.480 1.00 96.38 106 HIS A C 1
ATOM 886 O O . HIS A 1 106 ? -12.997 -9.914 21.527 1.00 96.38 106 HIS A O 1
ATOM 892 N N . PRO A 1 107 ? -11.520 -11.295 22.514 1.00 96.06 107 PRO A N 1
ATOM 893 C CA . PRO A 1 107 ? -12.418 -11.682 23.607 1.00 96.06 107 PRO A CA 1
ATOM 894 C C . PRO A 1 107 ? -12.700 -10.557 24.611 1.00 96.06 107 PRO A C 1
ATOM 896 O O . PRO A 1 107 ? -13.697 -10.608 25.320 1.00 96.06 107 PRO A O 1
ATOM 899 N N . ARG A 1 108 ? -11.826 -9.542 24.691 1.00 96.19 108 ARG A N 1
ATOM 900 C CA . ARG A 1 108 ? -11.909 -8.470 25.708 1.00 96.19 108 ARG A CA 1
ATOM 901 C C . ARG A 1 108 ? -12.474 -7.141 25.204 1.00 96.19 108 ARG A C 1
ATOM 903 O O . ARG A 1 108 ? -12.598 -6.216 25.994 1.00 96.19 108 ARG A O 1
ATOM 910 N N . LEU A 1 109 ? -12.744 -7.018 23.904 1.00 95.19 109 LEU A N 1
ATOM 911 C CA . LEU A 1 109 ? -13.298 -5.784 23.341 1.00 95.19 109 LEU A CA 1
ATOM 912 C C . LEU A 1 109 ? -14.818 -5.885 23.316 1.00 95.19 109 LEU A C 1
ATOM 914 O O . LEU A 1 109 ? -15.361 -6.887 22.841 1.00 95.19 109 LEU A O 1
ATOM 918 N N . ASP A 1 110 ? -15.498 -4.847 23.790 1.00 96.38 110 ASP A N 1
ATOM 919 C CA . ASP A 1 110 ? -16.949 -4.777 23.655 1.00 96.38 110 ASP A CA 1
ATOM 920 C C . ASP A 1 110 ? -17.354 -4.539 22.187 1.00 96.38 110 ASP A C 1
ATOM 922 O O . ASP A 1 110 ? -16.546 -4.146 21.337 1.00 96.38 110 ASP A O 1
ATOM 926 N N . LEU A 1 111 ? -18.623 -4.796 21.861 1.00 96.44 111 LEU A N 1
ATOM 927 C CA . LEU A 1 111 ? -19.117 -4.645 20.491 1.00 96.44 111 LEU A CA 1
ATOM 928 C C . LEU A 1 111 ? -18.996 -3.199 19.975 1.00 96.44 111 LEU A C 1
ATOM 930 O O . LEU A 1 111 ? -18.695 -2.989 18.801 1.00 96.44 111 LEU A O 1
ATOM 934 N N . THR A 1 112 ? -19.182 -2.199 20.837 1.00 97.62 112 THR A N 1
ATOM 935 C CA . THR A 1 112 ? -19.104 -0.780 20.457 1.00 97.62 112 THR A CA 1
ATOM 936 C C . THR A 1 112 ? -17.674 -0.396 20.074 1.00 97.62 112 THR A C 1
ATOM 938 O O . THR A 1 112 ? -17.458 0.260 19.054 1.00 97.62 112 THR A O 1
ATOM 941 N N . GLN A 1 113 ? -16.687 -0.847 20.847 1.00 97.19 113 GLN A N 1
ATOM 942 C CA . GLN A 1 113 ? -15.261 -0.687 20.584 1.00 97.19 113 GLN A CA 1
ATOM 943 C C . GLN A 1 113 ? -14.859 -1.416 19.306 1.00 97.19 113 GLN A C 1
ATOM 945 O O . GLN A 1 113 ? -14.204 -0.822 18.452 1.00 97.19 113 GLN A O 1
ATOM 950 N N . LYS A 1 114 ? -15.302 -2.666 19.122 1.00 97.94 114 LYS A N 1
ATOM 951 C CA . LYS A 1 114 ? -15.067 -3.433 17.888 1.00 97.94 114 LYS A CA 1
ATOM 952 C C . LYS A 1 114 ? -15.552 -2.671 16.657 1.00 97.94 114 LYS A C 1
ATOM 954 O O . LYS A 1 114 ? -14.782 -2.473 15.721 1.00 97.94 114 LYS A O 1
ATOM 959 N N . ILE A 1 115 ? -16.791 -2.177 16.684 1.00 97.75 115 ILE A N 1
ATOM 960 C CA . ILE A 1 115 ? -17.364 -1.372 15.596 1.00 97.75 115 ILE A CA 1
ATOM 961 C C . ILE A 1 115 ? -16.531 -0.108 15.359 1.00 97.75 115 ILE A C 1
ATOM 963 O O . ILE A 1 115 ? -16.217 0.215 14.213 1.00 97.75 115 ILE A O 1
ATOM 967 N N . ALA A 1 116 ? -16.157 0.609 16.421 1.00 97.31 116 ALA A N 1
ATOM 968 C CA . ALA A 1 116 ? -15.367 1.831 16.306 1.00 97.31 116 ALA A CA 1
ATOM 969 C C . ALA A 1 116 ? -13.997 1.576 15.656 1.00 97.31 116 ALA A C 1
ATOM 971 O O . ALA A 1 116 ? -13.611 2.312 14.746 1.00 97.31 116 ALA A O 1
ATOM 972 N N . ILE A 1 117 ? -13.300 0.513 16.067 1.00 96.38 117 ILE A N 1
ATOM 973 C CA . ILE A 1 117 ? -11.981 0.141 15.541 1.00 96.38 117 ILE A CA 1
ATOM 974 C C . ILE A 1 117 ? -12.090 -0.308 14.078 1.00 96.38 117 ILE A C 1
ATOM 976 O O . ILE A 1 117 ? -11.347 0.197 13.238 1.00 96.38 117 ILE A O 1
ATOM 980 N N . VAL A 1 118 ? -13.050 -1.178 13.738 1.00 97.12 118 VAL A N 1
ATOM 981 C CA . VAL A 1 118 ? -13.272 -1.626 12.347 1.00 97.12 118 VAL A CA 1
ATOM 982 C C . VAL A 1 118 ? -13.571 -0.435 11.432 1.00 97.12 118 VAL A C 1
ATOM 984 O O . VAL A 1 118 ? -12.994 -0.319 10.351 1.00 97.12 118 VAL A O 1
ATOM 987 N N . ARG A 1 119 ? -14.410 0.511 11.877 1.00 97.38 119 ARG A N 1
ATOM 988 C CA . ARG A 1 119 ? -14.693 1.739 11.116 1.00 97.38 119 ARG A CA 1
ATOM 989 C C . ARG A 1 119 ? -13.466 2.635 10.967 1.00 97.38 119 ARG A C 1
ATOM 991 O O . ARG A 1 119 ? -13.311 3.258 9.919 1.00 97.38 119 ARG A O 1
ATOM 998 N N . ALA A 1 120 ? -12.630 2.746 11.998 1.00 96.25 120 ALA A N 1
ATOM 999 C CA . ALA A 1 120 ? -11.406 3.539 11.942 1.00 96.25 120 ALA A CA 1
ATOM 1000 C C . ALA A 1 120 ? -10.402 2.944 10.944 1.00 96.25 120 ALA A C 1
ATOM 1002 O O . ALA A 1 120 ? -9.930 3.659 10.063 1.00 96.25 120 ALA A O 1
ATOM 1003 N N . ILE A 1 121 ? -10.155 1.634 11.015 1.00 95.19 121 ILE A N 1
ATOM 1004 C CA . ILE A 1 121 ? -9.261 0.928 10.086 1.00 95.19 121 ILE A CA 1
ATOM 1005 C C . ILE A 1 121 ? -9.780 1.013 8.658 1.00 95.19 121 ILE A C 1
ATOM 1007 O O . ILE A 1 121 ? -9.003 1.323 7.763 1.00 95.19 121 ILE A O 1
ATOM 1011 N N . GLY A 1 122 ? -11.086 0.826 8.440 1.00 96.25 122 GLY A N 1
ATOM 1012 C CA . GLY A 1 122 ? -11.681 0.970 7.112 1.00 96.25 122 GLY A CA 1
ATOM 1013 C C . GLY A 1 122 ? -11.352 2.324 6.479 1.00 96.25 122 GLY A C 1
ATOM 1014 O O . GLY A 1 122 ? -10.886 2.371 5.347 1.00 96.25 122 GLY A O 1
ATOM 1015 N N . LYS A 1 123 ? -11.497 3.427 7.226 1.00 96.62 123 LYS A N 1
ATOM 1016 C CA . LYS A 1 123 ? -11.142 4.771 6.732 1.00 96.62 123 LYS A CA 1
ATOM 1017 C C . LYS A 1 123 ? -9.663 4.887 6.365 1.00 96.62 123 LYS A C 1
ATOM 1019 O O . LYS A 1 123 ? -9.344 5.439 5.320 1.00 96.62 123 LYS A O 1
ATOM 1024 N N . VAL A 1 124 ? -8.773 4.377 7.215 1.00 96.38 124 VAL A N 1
ATOM 1025 C CA . VAL A 1 124 ? -7.325 4.425 6.967 1.00 96.38 124 VAL A CA 1
ATOM 1026 C C . VAL A 1 124 ? -6.952 3.613 5.724 1.00 96.38 124 VAL A C 1
ATOM 1028 O O . VAL A 1 124 ? -6.186 4.101 4.899 1.00 96.38 124 VAL A O 1
ATOM 1031 N N . ILE A 1 125 ? -7.510 2.409 5.559 1.00 96.31 125 ILE A N 1
ATOM 1032 C CA . ILE A 1 125 ? -7.255 1.559 4.387 1.00 96.31 125 ILE A CA 1
ATOM 1033 C C . ILE A 1 125 ? -7.740 2.237 3.101 1.00 96.31 125 ILE A C 1
ATOM 1035 O O . ILE A 1 125 ? -7.009 2.236 2.114 1.00 96.31 125 ILE A O 1
ATOM 1039 N N . TRP A 1 126 ? -8.912 2.879 3.121 1.00 97.12 126 TRP A N 1
ATOM 1040 C CA . TRP A 1 126 ? -9.403 3.663 1.983 1.00 97.12 126 TRP A CA 1
ATOM 1041 C C . TRP A 1 126 ? -8.470 4.824 1.630 1.00 97.12 126 TRP A C 1
ATOM 1043 O O . TRP A 1 126 ? -8.086 4.964 0.474 1.00 97.12 126 TRP A O 1
ATOM 1053 N N . ILE A 1 127 ? -8.023 5.602 2.620 1.00 96.69 127 ILE A N 1
ATOM 1054 C CA . ILE A 1 127 ? -7.082 6.704 2.366 1.00 96.69 127 ILE A CA 1
ATOM 1055 C C . ILE A 1 127 ? -5.754 6.170 1.818 1.00 96.69 127 ILE A C 1
ATOM 1057 O O . ILE A 1 127 ? -5.207 6.724 0.870 1.00 96.69 127 ILE A O 1
ATOM 1061 N N . GLN A 1 128 ? -5.229 5.079 2.375 1.00 96.88 128 GLN A N 1
ATOM 1062 C CA . GLN A 1 128 ? -4.029 4.446 1.839 1.00 96.88 128 GLN A CA 1
ATOM 1063 C C . GLN A 1 128 ? -4.215 4.011 0.383 1.00 96.88 128 GLN A C 1
ATOM 1065 O O . GLN A 1 128 ? -3.293 4.171 -0.419 1.00 96.88 128 GLN A O 1
ATOM 1070 N N . ASN A 1 129 ? -5.362 3.417 0.060 1.00 97.44 129 ASN A N 1
ATOM 1071 C CA . ASN A 1 129 ? -5.683 2.977 -1.288 1.00 97.44 129 ASN A CA 1
ATOM 1072 C C . ASN A 1 129 ? -5.679 4.159 -2.270 1.00 97.44 129 ASN A C 1
ATOM 1074 O O . ASN A 1 129 ? -5.090 4.049 -3.344 1.00 97.44 129 ASN A O 1
ATOM 1078 N N . ASP A 1 130 ? -6.238 5.303 -1.873 1.00 96.31 130 ASP A N 1
ATOM 1079 C CA . ASP A 1 130 ? -6.226 6.533 -2.674 1.00 96.31 130 ASP A CA 1
ATOM 1080 C C . ASP A 1 130 ? -4.806 7.096 -2.831 1.00 96.31 130 ASP A C 1
ATOM 1082 O O . ASP A 1 130 ? -4.397 7.475 -3.931 1.00 96.31 130 ASP A O 1
ATOM 1086 N N . LEU A 1 131 ? -4.006 7.080 -1.758 1.00 95.38 131 LEU A N 1
ATOM 1087 C CA . LEU A 1 131 ? -2.592 7.461 -1.812 1.00 95.38 131 LEU A CA 1
ATOM 1088 C C . LEU A 1 131 ? -1.796 6.549 -2.754 1.00 95.38 131 LEU A C 1
ATOM 1090 O O . LEU A 1 131 ? -0.938 7.035 -3.479 1.00 95.38 131 LEU A O 1
ATOM 1094 N N . MET A 1 132 ? -2.087 5.246 -2.811 1.00 94.94 132 MET A N 1
ATOM 1095 C CA . MET A 1 132 ? -1.477 4.352 -3.803 1.00 94.94 132 MET A CA 1
ATOM 1096 C C . MET A 1 132 ? -1.964 4.663 -5.224 1.00 94.94 132 MET A C 1
ATOM 1098 O O . MET A 1 132 ? -1.150 4.697 -6.149 1.00 94.94 132 MET A O 1
ATOM 1102 N N . ALA A 1 133 ? -3.262 4.922 -5.403 1.00 94.50 133 ALA A N 1
ATOM 1103 C CA . ALA A 1 133 ? -3.860 5.238 -6.700 1.00 94.50 133 ALA A CA 1
ATOM 1104 C C . ALA A 1 133 ? -3.258 6.505 -7.318 1.00 94.50 133 ALA A C 1
ATOM 1106 O O . ALA A 1 133 ? -2.923 6.511 -8.501 1.00 94.50 133 ALA A O 1
ATOM 1107 N N . LYS A 1 134 ? -3.021 7.542 -6.502 1.00 90.94 134 LYS A N 1
ATOM 1108 C CA . LYS A 1 134 ? -2.355 8.797 -6.897 1.00 90.94 134 LYS A CA 1
ATOM 1109 C C . LYS A 1 134 ? -1.065 8.570 -7.694 1.00 90.94 134 LYS A C 1
ATOM 1111 O O . LYS A 1 134 ? -0.764 9.358 -8.585 1.00 90.94 134 LYS A O 1
ATOM 1116 N N . TRP A 1 135 ? -0.298 7.523 -7.385 1.00 90.12 135 TRP A N 1
ATOM 1117 C CA . TRP A 1 135 ? 0.962 7.218 -8.075 1.00 90.12 135 TRP A CA 1
ATOM 1118 C C . TRP A 1 135 ? 0.793 6.439 -9.382 1.00 90.12 135 TRP A C 1
ATOM 1120 O O . TRP A 1 135 ? 1.713 6.429 -10.198 1.00 90.12 135 TRP A O 1
ATOM 1130 N N . HIS A 1 136 ? -0.363 5.807 -9.583 1.00 90.62 136 HIS A N 1
ATOM 1131 C CA . HIS A 1 136 ? -0.685 5.002 -10.764 1.00 90.62 136 HIS A CA 1
ATOM 1132 C C . HIS A 1 136 ? -1.513 5.765 -11.801 1.00 90.62 136 HIS A C 1
ATOM 1134 O O . HIS A 1 136 ? -1.589 5.342 -12.952 1.00 90.62 136 HIS A O 1
ATOM 1140 N N . ILE A 1 137 ? -2.133 6.876 -11.404 1.00 88.69 137 ILE A N 1
ATOM 1141 C CA . ILE A 1 137 ? -2.917 7.735 -12.288 1.00 88.69 137 ILE A CA 1
ATOM 1142 C C . ILE A 1 137 ? -1.984 8.698 -13.033 1.00 88.69 137 ILE A C 1
ATOM 1144 O O . ILE A 1 137 ? -1.066 9.283 -12.458 1.00 88.69 137 ILE A O 1
ATOM 1148 N N . GLU A 1 138 ? -2.220 8.854 -14.335 1.00 81.62 138 GLU A N 1
ATOM 1149 C CA . GLU A 1 138 ? -1.474 9.788 -15.190 1.00 81.62 138 GLU A CA 1
ATOM 1150 C C . GLU A 1 138 ? -2.137 11.156 -15.330 1.00 81.62 138 GLU A C 1
ATOM 1152 O O . GLU A 1 138 ? -1.504 12.109 -15.773 1.00 81.62 138 GLU A O 1
ATOM 1157 N N . ASP A 1 139 ? -3.398 11.241 -14.930 1.00 79.31 139 ASP A N 1
ATOM 1158 C CA . ASP A 1 139 ? -4.212 12.439 -15.012 1.00 79.31 139 ASP A CA 1
ATOM 1159 C C . ASP A 1 139 ? -3.633 13.573 -14.147 1.00 79.31 139 ASP A C 1
ATOM 1161 O O . ASP A 1 139 ? -3.256 13.373 -12.985 1.00 79.31 139 ASP A O 1
ATOM 1165 N N . GLY A 1 140 ? -3.513 14.766 -14.730 1.00 72.31 140 GLY A N 1
ATOM 1166 C CA . GLY A 1 140 ? -2.910 15.935 -14.095 1.00 72.31 140 GLY A CA 1
ATOM 1167 C C . GLY A 1 140 ? -1.376 15.978 -14.130 1.00 72.31 140 GLY A C 1
ATOM 1168 O O . GLY A 1 140 ? -0.787 16.880 -13.524 1.00 72.31 140 GLY A O 1
ATOM 1169 N N . LYS A 1 141 ? -0.704 15.045 -14.826 1.00 73.94 141 LYS A N 1
ATOM 1170 C CA . LYS A 1 141 ? 0.751 15.110 -15.084 1.00 73.94 141 LYS A CA 1
ATOM 1171 C C . LYS A 1 141 ? 1.142 16.348 -15.893 1.00 73.94 141 LYS A C 1
ATOM 1173 O O . LYS A 1 141 ? 2.244 16.854 -15.713 1.00 73.94 141 LYS A O 1
ATOM 1178 N N . GLU A 1 142 ? 0.251 16.861 -16.733 1.00 75.38 142 GLU A N 1
ATOM 1179 C CA . GLU A 1 142 ? 0.425 18.092 -17.512 1.00 75.38 142 GLU A CA 1
ATOM 1180 C C . GLU A 1 142 ? 0.611 19.345 -16.640 1.00 75.38 142 GLU A C 1
ATOM 1182 O O . GLU A 1 142 ? 1.109 20.363 -17.113 1.00 75.38 142 GLU A O 1
ATOM 1187 N N . PHE A 1 143 ? 0.256 19.262 -15.354 1.00 72.81 143 PHE A N 1
ATOM 1188 C CA . PHE A 1 143 ? 0.453 20.328 -14.373 1.00 72.81 143 PHE A CA 1
ATOM 1189 C C . PHE A 1 143 ? 1.689 20.120 -13.485 1.00 72.81 143 PHE A C 1
ATOM 1191 O O . PHE A 1 143 ? 1.869 20.870 -12.523 1.00 72.81 143 PHE A O 1
ATOM 1198 N N . ALA A 1 144 ? 2.510 19.097 -13.748 1.00 67.81 144 ALA A N 1
ATOM 1199 C CA . ALA A 1 144 ? 3.746 18.867 -13.010 1.00 67.81 144 ALA A CA 1
ATOM 1200 C C . ALA A 1 144 ? 4.841 19.829 -13.499 1.00 67.81 144 ALA A C 1
ATOM 1202 O O . ALA A 1 144 ? 5.320 19.720 -14.625 1.00 67.81 144 ALA A O 1
ATOM 1203 N N . ASP A 1 145 ? 5.245 20.760 -12.636 1.00 71.56 145 ASP A N 1
ATOM 1204 C CA . ASP A 1 145 ? 6.374 21.655 -12.900 1.00 71.56 145 ASP A CA 1
ATOM 1205 C C . ASP A 1 145 ? 7.711 20.945 -12.558 1.00 71.56 145 ASP A C 1
ATOM 1207 O O . ASP A 1 145 ? 7.723 19.991 -11.773 1.00 71.56 145 ASP A O 1
ATOM 1211 N N . SER A 1 146 ? 8.843 21.402 -13.117 1.00 67.56 146 SER A N 1
ATOM 1212 C CA . SER A 1 146 ? 10.182 20.792 -12.936 1.00 67.56 146 SER A CA 1
ATOM 1213 C C . SER A 1 146 ? 10.559 20.564 -11.471 1.00 67.56 146 SER A C 1
ATOM 1215 O O . SER A 1 146 ? 11.029 19.486 -11.115 1.00 67.56 146 SER A O 1
ATOM 1217 N N . ASP A 1 147 ? 10.249 21.536 -10.616 1.00 69.56 147 ASP A N 1
ATOM 1218 C CA . ASP A 1 147 ? 10.587 21.522 -9.190 1.00 69.56 147 ASP A CA 1
ATOM 1219 C C . ASP A 1 147 ? 9.929 20.346 -8.448 1.00 69.56 147 ASP A C 1
ATOM 1221 O O . ASP A 1 147 ? 10.474 19.818 -7.480 1.00 69.56 147 ASP A O 1
ATOM 1225 N N . TRP A 1 148 ? 8.766 19.886 -8.925 1.00 67.56 148 TRP A N 1
ATOM 1226 C CA . TRP A 1 148 ? 8.067 18.745 -8.336 1.00 67.56 148 TRP A CA 1
ATOM 1227 C C . TRP A 1 148 ? 8.790 17.424 -8.608 1.00 67.56 148 TRP A C 1
ATOM 1229 O O . TRP A 1 148 ? 8.805 16.546 -7.748 1.00 67.56 148 TRP A O 1
ATOM 1239 N N . ASN A 1 149 ? 9.404 17.273 -9.784 1.00 68.94 149 ASN A N 1
ATOM 1240 C CA . ASN A 1 149 ? 10.196 16.084 -10.096 1.00 68.94 149 ASN A CA 1
ATOM 1241 C C . ASN A 1 149 ? 11.466 16.019 -9.242 1.00 68.94 149 ASN A C 1
ATOM 1243 O O . ASN A 1 149 ? 11.835 14.926 -8.811 1.00 68.94 149 ASN A O 1
ATOM 1247 N N . ASP A 1 150 ? 12.091 17.163 -8.965 1.00 72.56 150 ASP A N 1
ATOM 1248 C CA . ASP A 1 150 ? 13.303 17.236 -8.147 1.00 72.56 150 ASP A CA 1
ATOM 1249 C C . ASP A 1 150 ? 13.009 16.906 -6.678 1.00 72.56 150 ASP A C 1
ATOM 1251 O O . ASP A 1 150 ? 13.696 16.075 -6.075 1.00 72.56 150 ASP A O 1
ATOM 1255 N N . GLU A 1 151 ? 11.940 17.473 -6.109 1.00 73.12 151 GLU A N 1
ATOM 1256 C CA . GLU A 1 151 ? 11.486 17.143 -4.751 1.00 73.12 151 GLU A CA 1
ATOM 1257 C C . GLU A 1 151 ? 11.096 15.664 -4.641 1.00 73.12 151 GLU A C 1
ATOM 1259 O O . GLU A 1 151 ? 11.506 14.963 -3.710 1.00 73.12 151 GLU A O 1
ATOM 1264 N N . LEU A 1 152 ? 10.384 15.153 -5.650 1.00 72.50 152 LEU A N 1
ATOM 1265 C CA . LEU A 1 152 ? 10.024 13.747 -5.730 1.00 72.50 152 LEU A CA 1
ATOM 1266 C C . LEU A 1 152 ? 11.258 12.849 -5.769 1.00 72.50 152 LEU A C 1
ATOM 1268 O O . LEU A 1 152 ? 11.283 11.811 -5.109 1.00 72.50 152 LEU A O 1
ATOM 1272 N N . GLN A 1 153 ? 12.276 13.235 -6.542 1.00 71.81 153 GLN A N 1
ATOM 1273 C CA . GLN A 1 153 ? 13.529 12.501 -6.659 1.00 71.81 153 GLN A CA 1
ATOM 1274 C C . GLN A 1 153 ? 14.331 12.540 -5.349 1.00 71.81 153 GLN A C 1
ATOM 1276 O O . GLN A 1 153 ? 14.950 11.537 -4.985 1.00 71.81 153 GLN A O 1
ATOM 1281 N N . ALA A 1 154 ? 14.276 13.644 -4.604 1.00 75.38 154 ALA A N 1
ATOM 1282 C CA . ALA A 1 154 ? 14.890 13.761 -3.285 1.00 75.38 154 ALA A CA 1
ATOM 1283 C C . ALA A 1 154 ? 14.192 12.871 -2.240 1.00 75.38 154 ALA A C 1
ATOM 1285 O O . ALA A 1 154 ? 14.859 12.146 -1.497 1.00 75.38 154 ALA A O 1
ATOM 1286 N N . GLU A 1 155 ? 12.857 12.852 -2.205 1.00 72.88 155 GLU A N 1
ATOM 1287 C CA . GLU A 1 155 ? 12.090 11.957 -1.326 1.00 72.88 155 GLU A CA 1
ATOM 1288 C C . GLU A 1 155 ? 12.345 10.481 -1.664 1.00 72.88 155 GLU A C 1
ATOM 1290 O O . GLU A 1 155 ? 12.552 9.640 -0.778 1.00 72.88 155 GLU A O 1
ATOM 1295 N N . ALA A 1 156 ? 12.410 10.194 -2.961 1.00 69.50 156 ALA A N 1
ATOM 1296 C CA . ALA A 1 156 ? 12.762 8.911 -3.543 1.00 69.50 156 ALA A CA 1
ATOM 1297 C C . ALA A 1 156 ? 14.138 8.390 -3.089 1.00 69.50 156 ALA A C 1
ATOM 1299 O O . ALA A 1 156 ? 14.331 7.184 -2.949 1.00 69.50 156 ALA A O 1
ATOM 1300 N N . GLN A 1 157 ? 15.115 9.261 -2.852 1.00 74.31 157 GLN A N 1
ATOM 1301 C CA . GLN A 1 157 ? 16.451 8.836 -2.425 1.00 74.31 157 GLN A CA 1
ATOM 1302 C C . GLN A 1 157 ? 16.532 8.500 -0.932 1.00 74.31 157 GLN A C 1
ATOM 1304 O O . GLN A 1 157 ? 17.491 7.853 -0.500 1.00 74.31 157 GLN A O 1
ATOM 1309 N N . GLN A 1 158 ? 15.543 8.904 -0.130 1.00 76.06 158 GLN A N 1
ATOM 1310 C CA . GLN A 1 158 ? 15.572 8.641 1.303 1.00 76.06 158 GLN A CA 1
ATOM 1311 C C . GLN A 1 158 ? 15.357 7.151 1.604 1.00 76.06 158 GLN A C 1
ATOM 1313 O O . GLN A 1 158 ? 14.416 6.550 1.071 1.00 76.06 158 GLN A O 1
ATOM 1318 N N . PRO A 1 159 ? 16.140 6.567 2.531 1.00 74.88 159 PRO A N 1
ATOM 1319 C CA . PRO A 1 159 ? 16.001 5.167 2.908 1.00 74.88 159 PRO A CA 1
ATOM 1320 C C . PRO A 1 159 ? 14.594 4.830 3.417 1.00 74.88 159 PRO A C 1
ATOM 1322 O O . PRO A 1 159 ? 13.827 5.684 3.8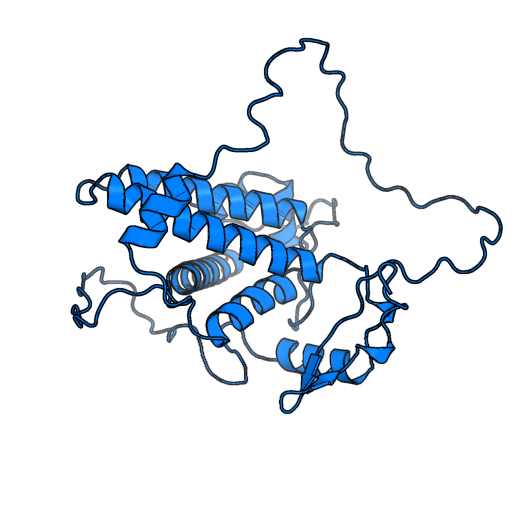74 1.00 74.88 159 PRO A O 1
ATOM 1325 N N . GLU A 1 160 ? 14.243 3.551 3.330 1.00 74.81 160 GLU A N 1
ATOM 1326 C CA . GLU A 1 160 ? 12.943 3.059 3.779 1.00 74.81 160 GLU A CA 1
ATOM 1327 C C . GLU A 1 160 ? 12.767 3.311 5.285 1.00 74.81 160 GLU A C 1
ATOM 1329 O O . GLU A 1 160 ? 13.693 3.139 6.078 1.00 74.81 160 GLU A O 1
ATOM 1334 N N . GLY A 1 161 ? 11.579 3.765 5.684 1.00 76.38 161 GLY A N 1
ATOM 1335 C CA . GLY A 1 161 ? 11.309 4.160 7.067 1.00 76.38 161 GLY A CA 1
ATOM 1336 C C . GLY A 1 161 ? 11.832 5.537 7.470 1.00 76.38 161 GLY A C 1
ATOM 1337 O O . GLY A 1 161 ? 11.774 5.872 8.654 1.00 76.38 161 GLY A O 1
ATOM 1338 N N . TYR A 1 162 ? 12.289 6.343 6.510 1.00 81.69 162 TYR A N 1
ATOM 1339 C CA . TYR A 1 162 ? 12.589 7.761 6.692 1.00 81.69 162 TYR A CA 1
ATOM 1340 C C . TYR A 1 162 ? 11.614 8.636 5.904 1.00 81.69 162 TYR A C 1
ATOM 1342 O O . TYR A 1 162 ? 11.246 8.304 4.772 1.00 81.69 162 TYR A O 1
ATOM 1350 N N . VAL A 1 163 ? 11.228 9.750 6.522 1.00 81.62 163 VAL A N 1
ATOM 1351 C CA . VAL A 1 163 ? 10.428 10.838 5.951 1.00 81.62 163 VAL A CA 1
ATOM 1352 C C . VAL A 1 163 ? 11.102 12.146 6.351 1.00 81.62 163 VAL A C 1
ATOM 1354 O O . VAL A 1 163 ? 11.397 12.348 7.530 1.00 81.62 163 VAL A O 1
ATOM 1357 N N . ASN A 1 164 ? 11.375 13.023 5.384 1.00 81.94 164 ASN A N 1
ATOM 1358 C CA . ASN A 1 164 ? 12.068 14.304 5.593 1.00 81.94 164 ASN A CA 1
ATOM 1359 C C . ASN A 1 164 ? 13.392 14.159 6.367 1.00 81.94 164 ASN A C 1
ATOM 1361 O O . ASN A 1 164 ? 13.692 14.933 7.272 1.00 81.94 164 ASN A O 1
ATOM 1365 N N . GLY A 1 165 ? 14.154 13.098 6.079 1.00 79.38 165 GLY A N 1
ATOM 1366 C CA . GLY A 1 165 ? 15.415 12.796 6.769 1.00 79.38 165 GLY A CA 1
ATOM 1367 C C . GLY A 1 165 ? 15.257 12.298 8.213 1.00 79.38 165 GLY A C 1
ATOM 1368 O O . GLY A 1 165 ? 16.235 11.869 8.826 1.00 79.38 165 GLY A O 1
ATOM 1369 N N . LYS A 1 166 ? 14.034 12.268 8.754 1.00 81.94 166 LYS A N 1
ATOM 1370 C CA . LYS A 1 166 ? 13.726 11.734 10.080 1.00 81.94 166 LYS A CA 1
ATOM 1371 C C . LYS A 1 166 ? 13.264 10.287 9.972 1.00 81.94 166 LYS A C 1
ATOM 1373 O O . LYS A 1 166 ? 12.395 9.940 9.175 1.00 81.94 166 LYS A O 1
ATOM 1378 N N . ARG A 1 167 ? 13.821 9.428 10.821 1.00 82.44 167 ARG A N 1
ATOM 1379 C CA . ARG A 1 167 ? 13.374 8.041 10.951 1.00 82.44 167 ARG A CA 1
ATOM 1380 C C . ARG A 1 167 ? 11.970 8.008 11.572 1.00 82.44 167 ARG A C 1
ATOM 1382 O O . ARG A 1 167 ? 11.765 8.539 12.662 1.00 82.44 167 ARG A O 1
ATOM 1389 N N . VAL A 1 168 ? 11.022 7.373 10.886 1.00 82.00 168 VAL A N 1
ATOM 1390 C CA . VAL A 1 168 ? 9.615 7.226 11.309 1.00 82.00 168 VAL A CA 1
ATOM 1391 C C . VAL A 1 168 ? 9.222 5.787 11.657 1.00 82.00 168 VAL A C 1
ATOM 1393 O O . VAL A 1 168 ? 8.130 5.582 12.186 1.00 82.00 168 VAL A O 1
ATOM 1396 N N . LEU A 1 169 ? 10.091 4.807 11.382 1.00 76.38 169 LEU A N 1
ATOM 1397 C CA . LEU A 1 169 ? 9.945 3.395 11.769 1.00 76.38 169 LEU A CA 1
ATOM 1398 C C . LEU A 1 169 ? 11.050 2.989 12.761 1.00 76.38 169 LEU A C 1
ATOM 1400 O O . LEU A 1 169 ? 12.103 3.619 12.790 1.00 76.38 169 LEU A O 1
ATOM 1404 N N . GLY A 1 170 ? 10.812 1.957 13.578 1.00 60.00 170 GLY A N 1
ATOM 1405 C CA . GLY A 1 170 ? 11.683 1.555 14.697 1.00 60.00 170 GLY A CA 1
ATOM 1406 C C . GLY A 1 170 ? 13.163 1.297 14.351 1.00 60.00 170 GLY A C 1
ATOM 1407 O O . GLY A 1 170 ? 13.559 1.200 13.185 1.00 60.00 170 GLY A O 1
ATOM 1408 N N . LYS A 1 171 ? 14.009 1.197 15.385 1.00 55.69 171 LYS A N 1
ATOM 1409 C CA . LYS A 1 171 ? 15.376 0.677 15.233 1.00 55.69 171 LYS A CA 1
ATOM 1410 C C . LYS A 1 171 ? 15.302 -0.808 14.871 1.00 55.69 171 LYS A C 1
ATOM 1412 O O . LYS A 1 171 ? 14.459 -1.533 15.391 1.00 55.69 171 LYS A O 1
ATOM 1417 N N . VAL A 1 172 ? 16.160 -1.233 13.945 1.00 46.72 172 VAL A N 1
ATOM 1418 C CA . VAL A 1 172 ? 16.459 -2.655 13.762 1.00 46.72 172 VAL A CA 1
ATOM 1419 C C . VAL A 1 172 ? 17.382 -3.003 14.921 1.00 46.72 172 VAL A C 1
ATOM 1421 O O . VAL A 1 172 ? 18.594 -2.899 14.776 1.00 46.72 172 VAL A O 1
ATOM 1424 N N . ASP A 1 173 ? 16.817 -3.282 16.087 1.00 39.84 173 ASP A N 1
ATOM 1425 C CA . ASP A 1 173 ? 17.583 -3.959 17.121 1.00 39.84 173 ASP A CA 1
ATOM 1426 C C . ASP A 1 173 ? 17.393 -5.460 16.861 1.00 39.84 173 ASP A C 1
ATOM 1428 O O . ASP A 1 173 ? 16.268 -5.943 16.693 1.00 39.84 173 ASP A O 1
ATOM 1432 N N . GLU A 1 174 ? 18.512 -6.164 16.695 1.00 40.84 174 GLU A N 1
ATOM 1433 C CA . GLU A 1 174 ? 18.588 -7.621 16.658 1.00 40.84 174 GLU A CA 1
ATOM 1434 C C . GLU A 1 174 ? 18.154 -8.164 18.023 1.00 40.84 174 GLU A C 1
ATOM 1436 O O . GLU A 1 174 ? 18.991 -8.471 18.859 1.00 40.84 174 GLU A O 1
ATOM 1441 N N . ASP A 1 175 ? 16.853 -8.244 18.288 1.00 33.66 175 ASP A N 1
ATOM 1442 C CA . ASP A 1 175 ? 16.367 -9.178 19.297 1.00 33.66 175 ASP A CA 1
ATOM 1443 C C . ASP A 1 175 ? 14.931 -9.613 19.006 1.00 33.66 175 ASP A C 1
ATOM 1445 O O . ASP A 1 175 ? 13.933 -8.907 19.187 1.00 33.66 175 ASP A O 1
ATOM 1449 N N . ASP A 1 176 ? 14.860 -10.826 18.481 1.00 46.84 176 ASP A N 1
ATOM 1450 C CA . ASP A 1 176 ? 13.677 -11.657 18.452 1.00 46.84 176 ASP A CA 1
ATOM 1451 C C . ASP A 1 176 ? 13.476 -12.229 19.859 1.00 46.84 176 ASP A C 1
ATOM 1453 O O . ASP A 1 176 ? 14.064 -13.247 20.200 1.00 46.84 176 ASP A O 1
ATOM 1457 N N . SER A 1 177 ? 12.713 -11.536 20.711 1.00 37.38 177 SER A N 1
ATOM 1458 C CA . SER A 1 177 ? 11.842 -12.120 21.752 1.00 37.38 177 SER A CA 1
ATOM 1459 C C . SER A 1 177 ? 11.409 -11.075 22.788 1.00 37.38 177 SER A C 1
ATOM 1461 O O . SER A 1 177 ? 12.126 -10.742 23.722 1.00 37.38 177 SER A O 1
ATOM 1463 N N . SER A 1 178 ? 10.184 -10.570 22.655 1.00 32.47 178 SER A N 1
ATOM 1464 C CA . SER A 1 178 ? 9.267 -10.336 23.785 1.00 32.47 178 SER A CA 1
ATOM 1465 C C . SER A 1 178 ? 7.995 -9.656 23.283 1.00 32.47 178 SER A C 1
ATOM 1467 O O . SER A 1 178 ? 7.954 -8.483 22.920 1.00 32.47 178 SER A O 1
ATOM 1469 N N . ILE A 1 179 ? 6.918 -10.438 23.260 1.00 44.62 179 ILE A N 1
ATOM 1470 C CA . ILE A 1 179 ? 5.599 -9.909 23.585 1.00 44.62 179 ILE A CA 1
ATOM 1471 C C . ILE A 1 179 ? 5.683 -9.548 25.065 1.00 44.62 179 ILE A C 1
ATOM 1473 O O . ILE A 1 179 ? 5.780 -10.445 25.897 1.00 44.62 179 ILE A O 1
ATOM 1477 N N . ASP A 1 180 ? 5.655 -8.260 25.385 1.00 31.53 180 ASP A N 1
ATOM 1478 C CA . ASP A 1 180 ? 5.103 -7.843 26.664 1.00 31.53 180 ASP A CA 1
ATOM 1479 C C . ASP A 1 180 ? 4.244 -6.593 26.485 1.00 31.53 180 ASP A C 1
ATOM 1481 O O . ASP A 1 180 ? 4.574 -5.653 25.755 1.00 31.53 180 ASP A O 1
ATOM 1485 N N . GLY A 1 181 ? 3.052 -6.670 27.062 1.00 43.06 181 GLY A N 1
ATOM 1486 C CA . GLY A 1 181 ? 1.997 -5.691 26.907 1.00 43.06 181 GLY A CA 1
ATOM 1487 C C . GLY A 1 181 ? 2.225 -4.525 27.847 1.00 43.06 181 GLY A C 1
ATOM 1488 O O . GLY A 1 181 ? 1.903 -4.616 29.026 1.00 43.06 181 GLY A O 1
ATOM 1489 N N . THR A 1 182 ? 2.673 -3.393 27.315 1.00 28.00 182 THR A N 1
ATOM 1490 C CA . THR A 1 182 ? 2.688 -2.142 28.078 1.00 28.00 182 THR A CA 1
ATOM 1491 C C . THR A 1 182 ? 1.505 -1.284 27.654 1.00 28.00 182 THR A C 1
ATOM 1493 O O . THR A 1 182 ? 1.501 -0.658 26.593 1.00 28.00 182 THR A O 1
ATOM 1496 N N . ALA A 1 183 ? 0.472 -1.296 28.497 1.00 33.41 183 ALA A N 1
ATOM 1497 C CA . ALA A 1 183 ? -0.663 -0.390 28.433 1.00 33.41 183 ALA A CA 1
ATOM 1498 C C . ALA A 1 183 ? -0.172 1.066 28.466 1.00 33.41 183 ALA A C 1
ATOM 1500 O O . ALA A 1 183 ? 0.461 1.493 29.429 1.00 33.41 183 ALA A O 1
ATOM 1501 N N . SER A 1 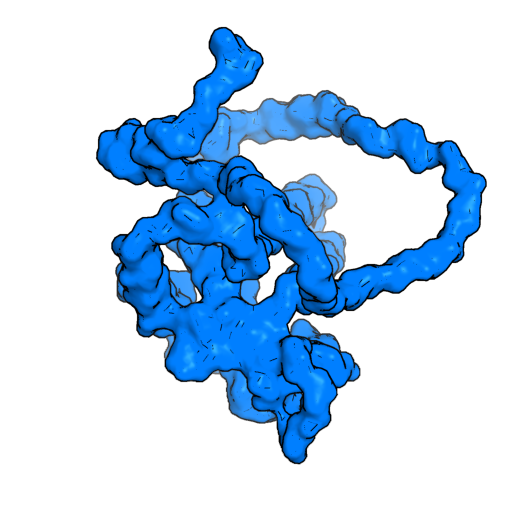184 ? -0.465 1.835 27.417 1.00 32.31 184 SER A N 1
ATOM 1502 C CA . SER A 1 184 ? -0.228 3.274 27.418 1.00 32.31 184 SER A CA 1
ATOM 1503 C C . SER A 1 184 ? -1.319 3.973 28.224 1.00 32.31 184 SER A C 1
ATOM 1505 O O . SER A 1 184 ? -2.508 3.887 27.911 1.00 32.31 184 SER A O 1
ATOM 1507 N N . SER A 1 185 ? -0.865 4.649 29.269 1.00 30.81 185 SER A N 1
ATOM 1508 C CA . SER A 1 185 ? -1.584 5.462 30.237 1.00 30.81 185 SER A CA 1
ATOM 1509 C C . SER A 1 185 ? -2.593 6.417 29.595 1.00 30.81 185 SER A C 1
ATOM 1511 O O . SER A 1 185 ? -2.270 7.182 28.689 1.00 30.81 185 SER A O 1
ATOM 1513 N N . ILE A 1 186 ? -3.815 6.393 30.123 1.00 35.16 186 ILE A N 1
ATOM 1514 C CA . ILE A 1 186 ? -4.894 7.337 29.828 1.00 35.16 186 ILE A CA 1
ATOM 1515 C C . ILE A 1 186 ? -4.504 8.716 30.376 1.00 35.16 186 ILE A C 1
ATOM 1517 O O . ILE A 1 186 ? -4.452 8.904 31.590 1.00 35.16 186 ILE A O 1
ATOM 1521 N N . SER A 1 187 ? -4.283 9.694 29.497 1.00 35.72 187 SER A N 1
ATOM 1522 C CA . SER A 1 187 ? -4.428 11.109 29.846 1.00 35.72 187 SER A CA 1
ATOM 1523 C C . SER A 1 187 ? -5.865 11.521 29.534 1.00 35.72 187 SER A C 1
ATOM 1525 O O . SER A 1 187 ? -6.263 11.641 28.374 1.00 35.72 187 SER A O 1
ATOM 1527 N N . SER A 1 188 ? -6.664 11.664 30.588 1.00 43.06 188 SER A N 1
ATOM 1528 C CA . SER A 1 188 ? -8.039 12.146 30.521 1.00 43.06 188 SER A CA 1
ATOM 1529 C C . SER A 1 188 ? -8.052 13.634 30.176 1.00 43.06 188 SER A C 1
ATOM 1531 O O . SER A 1 188 ? -8.034 14.476 31.069 1.00 43.06 188 SER A O 1
ATOM 1533 N N . GLU A 1 189 ? -8.157 13.952 28.889 1.00 44.56 189 GLU A N 1
ATOM 1534 C CA . GLU A 1 189 ? -8.594 15.266 28.431 1.00 44.56 189 GLU A CA 1
ATOM 1535 C C . GLU A 1 189 ? -9.800 15.106 27.494 1.00 44.56 189 GLU A C 1
ATOM 1537 O O . GLU A 1 189 ? -9.799 14.336 26.536 1.00 44.56 189 GLU A O 1
ATOM 1542 N N . LYS A 1 190 ? -10.879 15.785 27.892 1.00 50.69 190 LYS A N 1
ATOM 1543 C CA . LYS A 1 190 ? -12.202 15.946 27.273 1.00 50.69 190 LYS A CA 1
ATOM 1544 C C . LYS A 1 190 ? -12.291 15.482 25.804 1.00 50.69 190 LYS A C 1
ATOM 1546 O O . LYS A 1 190 ? -11.846 16.174 24.897 1.00 50.69 190 LYS A O 1
ATOM 1551 N N . SER A 1 191 ? -12.929 14.328 25.582 1.00 46.31 191 SER A N 1
ATOM 1552 C CA . SER A 1 191 ? -13.045 13.644 24.285 1.00 46.31 191 SER A CA 1
ATOM 1553 C C . SER A 1 191 ? -13.809 14.447 23.222 1.00 46.31 191 SER A C 1
ATOM 1555 O O . SER A 1 191 ? -15.024 14.305 23.049 1.00 46.31 191 SER A O 1
ATOM 1557 N N . THR A 1 192 ? -13.077 15.258 22.467 1.00 41.00 192 THR A N 1
ATOM 1558 C CA . THR A 1 192 ? -13.496 15.799 21.175 1.00 41.00 192 THR A CA 1
ATOM 1559 C C . THR A 1 192 ? -12.684 15.127 20.066 1.00 41.00 192 THR A C 1
ATOM 1561 O O . THR A 1 192 ? -11.510 14.804 20.224 1.00 41.00 192 THR A O 1
ATOM 1564 N N . THR A 1 193 ? -13.326 14.830 18.937 1.00 59.56 193 THR A N 1
ATOM 1565 C CA . THR A 1 193 ? -12.633 14.340 17.732 1.00 59.56 193 THR A CA 1
ATOM 1566 C C . THR A 1 193 ? -11.696 15.421 17.179 1.00 59.56 193 THR A C 1
ATOM 1568 O O . THR A 1 193 ? -11.846 16.593 17.512 1.00 59.56 193 THR A O 1
ATOM 1571 N N . SER A 1 194 ? -10.791 15.074 16.258 1.00 45.72 194 SER A N 1
ATOM 1572 C CA . SER A 1 194 ? -9.920 16.041 15.557 1.00 45.72 194 SER A CA 1
ATOM 1573 C C . SER A 1 194 ? -10.672 17.164 14.817 1.00 45.72 194 SER A C 1
ATOM 1575 O O . SER A 1 194 ? -10.068 18.157 14.431 1.00 45.72 194 SER A O 1
ATOM 1577 N N . LEU A 1 195 ? -11.993 17.028 14.647 1.00 46.03 195 LEU A N 1
ATOM 1578 C CA . LEU A 1 195 ? -12.900 18.039 14.094 1.00 46.03 195 LEU A CA 1
ATOM 1579 C C . LEU A 1 195 ? -13.716 18.775 15.177 1.00 46.03 195 LEU A C 1
ATOM 1581 O O . LEU A 1 195 ? -14.763 19.344 14.881 1.00 46.03 195 LEU A O 1
ATOM 1585 N N . GLY A 1 196 ? -13.308 18.699 16.447 1.00 52.72 196 GLY A N 1
ATOM 1586 C CA . GLY A 1 196 ? -13.968 19.352 17.583 1.00 52.72 196 GLY A CA 1
ATOM 1587 C C . GLY A 1 196 ? -15.311 18.742 18.004 1.00 52.72 196 GLY A C 1
ATOM 1588 O O . GLY A 1 196 ? -15.945 19.255 18.922 1.00 52.72 196 GLY A O 1
ATOM 1589 N N . ARG A 1 197 ? -15.765 17.650 17.370 1.00 61.25 197 ARG A N 1
ATOM 1590 C CA . ARG A 1 197 ? -17.073 17.038 17.673 1.00 61.25 197 ARG A CA 1
ATOM 1591 C C . ARG A 1 197 ? -17.022 16.180 18.925 1.00 61.25 197 ARG A C 1
ATOM 1593 O O . ARG A 1 197 ? -16.091 15.386 19.073 1.00 61.25 197 ARG A O 1
ATOM 1600 N N . THR A 1 198 ? -18.039 16.279 19.772 1.00 68.69 198 THR A N 1
ATOM 1601 C CA . THR A 1 198 ? -18.202 15.396 20.936 1.00 68.69 198 THR A CA 1
ATOM 1602 C C . THR A 1 198 ? -18.660 13.998 20.503 1.00 68.69 198 THR A C 1
ATOM 1604 O O . THR A 1 198 ? -19.256 13.820 19.439 1.00 68.69 198 THR A O 1
ATOM 1607 N N . MET A 1 199 ? -18.412 12.982 21.335 1.00 62.72 199 MET A N 1
ATOM 1608 C CA . MET A 1 199 ? -18.866 11.603 21.075 1.00 62.72 199 MET A CA 1
ATOM 1609 C C . MET A 1 199 ? -20.388 11.485 20.882 1.00 62.72 199 MET A C 1
ATOM 1611 O O . MET A 1 199 ? -20.857 10.624 20.140 1.00 62.72 199 MET A O 1
ATOM 1615 N N . GLU A 1 200 ? -21.158 12.375 21.503 1.00 63.31 200 GLU A N 1
ATOM 1616 C CA . GLU A 1 200 ? -22.616 12.433 21.386 1.00 63.31 200 GLU A CA 1
ATOM 1617 C C . GLU A 1 200 ? -23.061 12.951 20.006 1.00 63.31 200 GLU A C 1
ATOM 1619 O O . GLU A 1 200 ? -23.935 12.364 19.372 1.00 63.31 200 GLU A O 1
ATOM 1624 N N . GLN A 1 201 ? -22.355 13.943 19.450 1.00 62.91 201 GLN A N 1
ATOM 1625 C CA . GLN A 1 201 ? -22.578 14.422 18.078 1.00 62.91 201 GLN A CA 1
ATOM 1626 C C . GLN A 1 201 ? -22.215 13.371 17.013 1.00 62.91 201 GLN A C 1
ATOM 1628 O O . GLN A 1 201 ? -22.840 13.298 15.952 1.00 62.91 201 GLN A O 1
ATOM 1633 N N . VAL A 1 202 ? -21.217 12.522 17.280 1.00 57.75 202 VAL A N 1
ATOM 1634 C CA . VAL A 1 202 ? -20.844 11.413 16.379 1.00 57.75 202 VAL A CA 1
ATOM 1635 C C . VAL A 1 202 ? -21.910 10.309 16.372 1.00 57.75 202 VAL A C 1
ATOM 1637 O O . VAL A 1 202 ? -22.137 9.681 15.338 1.00 57.75 202 VAL A O 1
ATOM 1640 N N . ARG A 1 203 ? -22.593 10.074 17.500 1.00 55.78 203 ARG A N 1
ATOM 1641 C CA . ARG A 1 203 ? -23.707 9.116 17.581 1.00 55.78 203 ARG A CA 1
ATOM 1642 C C . ARG A 1 203 ? -24.937 9.622 16.825 1.00 55.78 203 ARG A C 1
ATOM 1644 O O . ARG A 1 203 ? -25.424 8.911 15.954 1.00 55.78 203 ARG A O 1
ATOM 1651 N N . LEU A 1 204 ? -25.334 10.874 17.052 1.00 55.19 204 LEU A N 1
ATOM 1652 C CA . LEU A 1 204 ? -26.483 11.496 16.376 1.00 55.19 204 LEU A CA 1
ATOM 1653 C C . LEU A 1 204 ? -26.311 11.581 14.846 1.00 55.19 204 LEU A C 1
ATOM 1655 O O . LEU A 1 204 ? -27.253 11.341 14.096 1.00 55.19 204 LEU A O 1
ATOM 1659 N N . SER A 1 205 ? -25.094 11.858 14.361 1.00 56.41 205 SER A N 1
ATOM 1660 C CA . SER A 1 205 ? -24.810 11.886 12.914 1.00 56.41 205 SER A CA 1
ATOM 1661 C C . SER A 1 205 ? -24.838 10.506 12.248 1.00 56.41 205 SER A C 1
ATOM 1663 O O . SER A 1 205 ? -25.175 10.409 11.070 1.00 56.41 205 SER A O 1
ATOM 1665 N N . ASN A 1 206 ? -24.530 9.434 12.985 1.00 51.25 206 ASN A N 1
ATOM 1666 C CA . ASN A 1 206 ? -24.676 8.063 12.487 1.00 51.25 206 ASN A CA 1
ATOM 1667 C C . ASN A 1 206 ? -26.132 7.577 12.473 1.00 51.25 206 ASN A C 1
ATOM 1669 O O . ASN A 1 206 ? -26.450 6.693 11.686 1.00 51.25 206 ASN A O 1
ATOM 1673 N N . GLU A 1 207 ? -27.009 8.122 13.319 1.00 50.41 207 GLU A N 1
ATOM 1674 C CA . GLU A 1 207 ? -28.445 7.798 13.291 1.00 50.41 207 GLU A CA 1
ATOM 1675 C C . GLU A 1 207 ? -29.174 8.489 12.125 1.00 50.41 207 GLU A C 1
ATOM 1677 O O . GLU A 1 207 ? -30.188 7.988 11.640 1.00 50.41 207 GLU A O 1
ATOM 1682 N N . GLN A 1 208 ? -28.636 9.606 11.619 1.00 45.03 208 GLN A N 1
ATOM 1683 C CA . GLN A 1 208 ? -29.193 10.344 10.476 1.00 45.03 208 GLN A CA 1
ATOM 1684 C C . GLN A 1 208 ? -28.663 9.898 9.103 1.00 45.03 208 GLN A C 1
ATOM 1686 O O . GLN A 1 208 ? -29.253 10.262 8.083 1.00 45.03 208 GLN A O 1
ATOM 1691 N N . SER A 1 209 ? -27.602 9.088 9.028 1.00 42.97 209 SER A N 1
ATOM 1692 C CA . SER A 1 209 ? -27.048 8.612 7.755 1.00 42.97 209 SER A CA 1
ATOM 1693 C C . SER A 1 209 ? -27.819 7.407 7.196 1.00 42.97 209 SER A C 1
ATOM 1695 O O . SER A 1 209 ? -27.343 6.272 7.171 1.00 42.97 209 SER A O 1
ATOM 1697 N N . LYS A 1 210 ? -29.025 7.651 6.669 1.00 38.78 210 LYS A N 1
ATOM 1698 C CA . LYS A 1 210 ? -29.668 6.699 5.749 1.00 38.78 210 LYS A CA 1
ATOM 1699 C C . LYS A 1 210 ? -28.819 6.601 4.478 1.00 38.78 210 LYS A C 1
ATOM 1701 O O . LYS A 1 210 ? -28.640 7.588 3.770 1.00 38.78 210 LYS A O 1
ATOM 1706 N N . CYS A 1 211 ? -28.269 5.415 4.213 1.00 35.09 211 CYS A N 1
ATOM 1707 C CA . CYS A 1 211 ? -27.476 5.140 3.018 1.00 35.09 211 CYS A CA 1
ATOM 1708 C C . CYS A 1 211 ? -28.296 5.430 1.743 1.00 35.09 211 CYS A C 1
ATOM 1710 O O . CYS A 1 211 ? -29.375 4.858 1.584 1.00 35.09 211 CYS A O 1
ATOM 1712 N N . PRO A 1 212 ? -27.788 6.243 0.798 1.00 41.88 212 PRO A N 1
ATOM 1713 C CA . PRO A 1 212 ? -28.505 6.582 -0.435 1.00 41.88 212 PRO A CA 1
ATOM 1714 C C . PRO A 1 212 ? -28.625 5.410 -1.431 1.00 41.88 212 PRO A C 1
ATOM 1716 O O . PRO A 1 212 ? -29.307 5.539 -2.440 1.00 41.88 212 PRO A O 1
ATOM 1719 N N . PHE A 1 213 ? -28.011 4.255 -1.145 1.00 35.91 213 PHE A N 1
ATOM 1720 C CA . PHE A 1 213 ? -28.018 3.065 -2.008 1.00 35.91 213 PHE A CA 1
ATOM 1721 C C . PHE A 1 213 ? -29.027 1.972 -1.607 1.00 35.91 213 PHE A C 1
ATOM 1723 O O . PHE A 1 213 ? -29.084 0.933 -2.260 1.00 35.91 213 PHE A O 1
ATOM 1730 N N . SER A 1 214 ? -29.877 2.183 -0.593 1.00 43.66 214 SER A N 1
ATOM 1731 C CA . SER A 1 214 ? -30.883 1.180 -0.177 1.00 43.66 214 SER A CA 1
ATOM 1732 C C . SER A 1 214 ? -31.997 0.903 -1.208 1.00 43.66 214 SER A C 1
ATOM 1734 O O . SER A 1 214 ? -32.877 0.093 -0.937 1.00 43.66 214 SER A O 1
ATOM 1736 N N . GLY A 1 215 ? -31.983 1.549 -2.380 1.00 36.06 215 GLY A N 1
ATOM 1737 C CA . GLY A 1 215 ? -33.019 1.426 -3.413 1.00 36.06 215 GLY A CA 1
ATOM 1738 C C . GLY A 1 215 ? -32.753 0.425 -4.546 1.00 36.06 215 GLY A C 1
ATOM 1739 O O . GLY A 1 215 ? -33.608 0.295 -5.413 1.00 36.06 215 GLY A O 1
ATOM 1740 N N . MET A 1 216 ? -31.614 -0.278 -4.587 1.00 35.66 216 MET A N 1
ATOM 1741 C CA . MET A 1 216 ? -31.243 -1.132 -5.738 1.00 35.66 216 MET A CA 1
ATOM 1742 C C . MET A 1 216 ? -31.338 -2.644 -5.475 1.00 35.66 216 MET A C 1
ATOM 1744 O O . MET A 1 216 ? -30.563 -3.425 -6.017 1.00 35.66 216 MET A O 1
ATOM 1748 N N . ALA A 1 217 ? -32.301 -3.081 -4.664 1.00 35.28 217 ALA A N 1
ATOM 1749 C CA . ALA A 1 217 ? -32.584 -4.502 -4.457 1.00 35.28 217 ALA A CA 1
ATOM 1750 C C . ALA A 1 217 ? -33.937 -4.893 -5.071 1.00 35.28 217 ALA A C 1
ATOM 1752 O O . ALA A 1 217 ? -34.863 -5.253 -4.353 1.00 35.28 217 ALA A O 1
ATOM 1753 N N . ASN A 1 218 ? -34.067 -4.782 -6.397 1.00 37.06 218 ASN A N 1
ATOM 1754 C CA . ASN A 1 218 ? -34.955 -5.651 -7.176 1.00 37.06 218 ASN A CA 1
ATOM 1755 C C . ASN A 1 218 ? -34.714 -5.481 -8.680 1.00 37.06 218 ASN A C 1
ATOM 1757 O O . ASN A 1 218 ? -34.994 -4.431 -9.250 1.00 37.06 218 ASN A O 1
ATOM 1761 N N . GLY A 1 219 ? -34.216 -6.535 -9.320 1.00 31.58 219 GLY A N 1
ATOM 1762 C CA . GLY A 1 219 ? -34.021 -6.580 -10.765 1.00 31.58 219 GLY A CA 1
ATOM 1763 C C . GLY A 1 219 ? -33.081 -7.711 -11.147 1.00 31.58 219 GLY A C 1
ATOM 1764 O O . GLY A 1 219 ? -31.891 -7.490 -11.338 1.00 31.58 219 GLY A O 1
ATOM 1765 N N . GLY A 1 220 ? -33.604 -8.935 -11.207 1.00 36.44 220 GLY A N 1
ATOM 1766 C CA . GLY A 1 220 ? -32.881 -10.048 -11.807 1.00 36.44 220 GLY A CA 1
ATOM 1767 C C . GLY A 1 220 ? -32.787 -9.863 -13.320 1.00 36.44 220 GLY A C 1
ATOM 1768 O O . GLY A 1 220 ? -33.817 -9.746 -13.977 1.00 36.44 220 GLY A O 1
ATOM 1769 N N . HIS A 1 221 ? -31.569 -9.869 -13.862 1.00 31.84 221 HIS A N 1
ATOM 1770 C CA . HIS A 1 221 ? -31.289 -10.394 -15.198 1.00 31.84 221 HIS A CA 1
ATOM 1771 C C . HIS A 1 221 ? -29.791 -10.702 -15.361 1.00 31.84 221 HIS A C 1
ATOM 1773 O O . HIS A 1 221 ? -28.935 -9.892 -15.021 1.00 31.84 221 HIS A O 1
ATOM 1779 N N . GLU A 1 222 ? -29.534 -11.920 -15.837 1.00 31.39 222 GLU A N 1
ATOM 1780 C CA . GLU A 1 222 ? -28.354 -12.462 -16.528 1.00 31.39 222 GLU A CA 1
ATOM 1781 C C . GLU A 1 222 ? -26.995 -11.749 -16.382 1.00 31.39 222 GLU A C 1
ATOM 1783 O O . GLU A 1 222 ? -26.693 -10.747 -17.028 1.00 31.39 222 GLU A O 1
ATOM 1788 N N . LEU A 1 223 ? -26.100 -12.392 -15.627 1.00 33.97 223 LEU A N 1
ATOM 1789 C CA . LEU A 1 223 ? -24.663 -12.127 -15.644 1.00 33.97 223 LEU A CA 1
ATOM 1790 C C . LEU A 1 223 ? -24.050 -12.680 -16.935 1.00 33.97 223 LEU A C 1
ATOM 1792 O O . LEU A 1 223 ? -23.635 -13.838 -16.987 1.00 33.97 223 LEU A O 1
ATOM 1796 N N . ASN A 1 224 ? -23.952 -11.845 -17.968 1.00 34.12 224 ASN A N 1
ATOM 1797 C CA . ASN A 1 224 ? -23.023 -12.118 -19.055 1.00 34.12 224 ASN A CA 1
ATOM 1798 C C . ASN A 1 224 ? -21.618 -11.663 -18.633 1.00 34.12 224 ASN A C 1
ATOM 1800 O O . ASN A 1 224 ? -21.425 -10.553 -18.136 1.00 34.12 224 ASN A O 1
ATOM 1804 N N . SER A 1 225 ? -20.647 -12.560 -18.784 1.00 40.19 225 SER A N 1
ATOM 1805 C CA . SER A 1 225 ? -19.272 -12.416 -18.309 1.00 40.19 225 SER A CA 1
ATOM 1806 C C . SER A 1 225 ? -18.587 -11.198 -18.944 1.00 40.19 225 SER A C 1
ATOM 1808 O O . SER A 1 225 ? -18.085 -11.260 -20.064 1.00 40.19 225 SER A O 1
ATOM 1810 N N . GLN A 1 226 ? -18.547 -10.071 -18.230 1.00 34.44 226 GLN A N 1
ATOM 1811 C CA . GLN A 1 226 ? -17.712 -8.931 -18.598 1.00 34.44 226 GLN A CA 1
ATOM 1812 C C . GLN A 1 226 ? -16.317 -9.138 -18.015 1.00 34.44 226 GLN A C 1
ATOM 1814 O O . GLN A 1 226 ? -15.989 -8.729 -16.903 1.00 34.44 226 GLN A O 1
ATOM 1819 N N . ARG A 1 227 ? -15.485 -9.831 -18.794 1.00 36.31 227 ARG A N 1
ATOM 1820 C CA . ARG A 1 227 ? -14.035 -9.856 -18.611 1.00 36.31 227 ARG A CA 1
ATOM 1821 C C . ARG A 1 227 ? -13.526 -8.415 -18.719 1.00 36.31 227 ARG A C 1
ATOM 1823 O O . ARG A 1 227 ? -13.831 -7.739 -19.699 1.00 36.31 227 ARG A O 1
ATOM 1830 N N . ALA A 1 228 ? -12.769 -7.956 -17.723 1.00 33.97 228 ALA A N 1
ATOM 1831 C CA . ALA A 1 228 ? -12.116 -6.652 -17.753 1.00 33.97 228 ALA A CA 1
ATOM 1832 C C . ALA A 1 228 ? -11.310 -6.526 -19.055 1.00 33.97 228 ALA A C 1
ATOM 1834 O O . ALA A 1 228 ? -10.440 -7.354 -19.335 1.00 33.97 228 ALA A O 1
ATOM 1835 N N . ALA A 1 229 ? -11.661 -5.539 -19.879 1.00 33.84 229 ALA A N 1
ATOM 1836 C CA . ALA A 1 229 ? -10.988 -5.289 -21.138 1.00 33.84 229 ALA A CA 1
ATOM 1837 C C . ALA A 1 229 ? -9.518 -4.961 -20.853 1.00 33.84 229 ALA A C 1
ATOM 1839 O O . ALA A 1 229 ? -9.187 -3.926 -20.281 1.00 33.84 229 ALA A O 1
ATOM 1840 N N . THR A 1 230 ? -8.637 -5.876 -21.247 1.00 36.91 230 THR A N 1
ATOM 1841 C CA . THR A 1 230 ? -7.204 -5.634 -21.382 1.00 36.91 230 THR A CA 1
ATOM 1842 C C . THR A 1 230 ? -7.013 -4.439 -22.311 1.00 36.91 230 THR A C 1
ATOM 1844 O O . THR A 1 230 ? -7.452 -4.485 -23.465 1.00 36.91 230 THR A O 1
ATOM 1847 N N . TRP A 1 231 ? -6.383 -3.378 -21.813 1.00 37.81 231 TRP A N 1
ATOM 1848 C CA . TRP A 1 231 ? -5.984 -2.223 -22.610 1.00 37.81 231 TRP A CA 1
ATOM 1849 C C . TRP A 1 231 ? -5.191 -2.691 -23.840 1.00 37.81 231 TRP A C 1
ATOM 1851 O O . TRP A 1 231 ? -4.144 -3.321 -23.710 1.00 37.81 231 TRP A O 1
ATOM 1861 N N . ARG A 1 232 ? -5.698 -2.405 -25.044 1.00 34.91 232 ARG A N 1
ATOM 1862 C CA . ARG A 1 232 ? -4.915 -2.464 -26.288 1.00 34.91 232 ARG A CA 1
ATOM 1863 C C . ARG A 1 232 ? -4.533 -1.036 -26.694 1.00 34.91 232 ARG A C 1
ATOM 1865 O O . ARG A 1 232 ? -5.352 -0.139 -26.489 1.00 34.91 232 ARG A O 1
ATOM 1872 N N . PRO A 1 233 ? -3.361 -0.805 -27.310 1.00 37.75 233 PRO A N 1
ATOM 1873 C CA . PRO A 1 233 ? -3.052 0.499 -27.882 1.00 37.75 233 PRO A CA 1
ATOM 1874 C C . PRO A 1 233 ? -3.992 0.774 -29.064 1.00 37.75 233 PRO A C 1
ATOM 1876 O O . PRO A 1 233 ? -4.256 -0.116 -29.879 1.00 37.75 233 PRO A O 1
ATOM 1879 N N . ARG A 1 234 ? -4.521 1.999 -29.139 1.00 43.66 234 ARG A N 1
ATOM 1880 C CA . ARG A 1 234 ? -5.409 2.456 -30.218 1.00 43.66 234 ARG A CA 1
ATOM 1881 C C . ARG A 1 234 ? -4.629 2.571 -31.534 1.00 43.66 234 ARG A C 1
ATOM 1883 O O . ARG A 1 234 ? -3.540 3.134 -31.553 1.00 43.66 234 ARG A O 1
ATOM 1890 N N . ARG A 1 235 ? -5.210 2.036 -32.615 1.00 44.75 235 ARG A N 1
ATOM 1891 C CA . ARG A 1 235 ? -4.831 2.327 -34.008 1.00 44.75 235 ARG A CA 1
ATOM 1892 C C . ARG A 1 235 ? -5.142 3.792 -34.327 1.00 44.75 235 ARG A C 1
ATOM 1894 O O . ARG A 1 235 ? -6.101 4.327 -33.779 1.00 44.75 235 ARG A O 1
ATOM 1901 N N . ASP A 1 236 ? -4.325 4.371 -35.202 1.00 47.69 236 ASP A N 1
ATOM 1902 C CA . ASP A 1 236 ? -4.354 5.760 -35.666 1.00 47.69 236 ASP A CA 1
ATOM 1903 C C . ASP A 1 236 ? -5.770 6.278 -35.980 1.00 47.69 236 ASP A C 1
ATOM 1905 O O . ASP A 1 236 ? -6.405 5.824 -36.932 1.00 47.69 236 ASP A O 1
ATOM 1909 N N . ASP A 1 237 ? -6.227 7.257 -35.194 1.00 40.66 237 ASP A N 1
ATOM 1910 C CA . ASP A 1 237 ? -7.379 8.116 -35.494 1.00 40.66 237 ASP A CA 1
ATOM 1911 C C . ASP A 1 237 ? -6.864 9.531 -35.845 1.00 40.66 237 ASP A C 1
ATOM 1913 O O . ASP A 1 237 ? -5.878 9.991 -35.256 1.00 40.66 237 ASP A O 1
ATOM 1917 N N . PRO A 1 238 ? -7.495 10.244 -36.797 1.00 46.84 238 PRO A N 1
ATOM 1918 C CA . PRO A 1 238 ? -7.036 11.549 -37.272 1.00 46.84 238 PRO A CA 1
ATOM 1919 C C . PRO A 1 238 ? -7.108 12.634 -36.182 1.00 46.84 238 PRO A C 1
ATOM 1921 O O . PRO A 1 238 ? -7.999 12.611 -35.335 1.00 46.84 238 PRO A O 1
ATOM 1924 N N . MET A 1 239 ? -6.161 13.589 -36.231 1.00 46.47 239 MET A N 1
ATOM 1925 C CA . MET A 1 239 ? -5.942 14.679 -35.259 1.00 46.47 239 MET A CA 1
ATOM 1926 C C . MET A 1 239 ? -7.242 15.300 -34.726 1.00 46.47 239 MET A C 1
ATOM 1928 O O . MET A 1 239 ? -7.854 16.162 -35.357 1.00 46.47 239 MET A O 1
ATOM 1932 N N . VAL A 1 240 ? -7.609 14.901 -33.510 1.00 43.47 240 VAL A N 1
ATOM 1933 C CA . VAL A 1 240 ? -8.548 15.626 -32.652 1.00 43.47 240 VAL A CA 1
ATOM 1934 C C . VAL A 1 240 ? -7.804 16.861 -32.111 1.00 43.47 240 VAL A C 1
ATOM 1936 O O . VAL A 1 240 ? -6.639 16.725 -31.724 1.00 43.47 240 VAL A O 1
ATOM 1939 N N . PRO A 1 241 ? -8.405 18.070 -32.095 1.00 44.38 241 PRO A N 1
ATOM 1940 C CA . PRO A 1 241 ? -7.798 19.234 -31.441 1.00 44.38 241 PRO A CA 1
ATOM 1941 C C . PRO A 1 241 ? -7.472 18.900 -29.977 1.00 44.38 241 PRO A C 1
ATOM 1943 O O . PRO A 1 241 ? -8.174 18.069 -29.398 1.00 44.38 241 PRO A O 1
ATOM 1946 N N . PRO A 1 242 ? -6.429 19.504 -29.370 1.00 45.34 242 PRO A N 1
ATOM 1947 C CA . PRO A 1 242 ? -6.002 19.142 -28.023 1.00 45.34 242 PRO A CA 1
ATOM 1948 C C . PRO A 1 242 ? -7.194 19.268 -27.077 1.00 45.34 242 PRO A C 1
ATOM 1950 O O . PRO A 1 242 ? -7.721 20.361 -26.864 1.00 45.34 242 PRO A O 1
ATOM 1953 N N . SER A 1 243 ? -7.663 18.127 -26.573 1.00 51.31 243 SER A N 1
ATOM 1954 C CA . SER A 1 243 ? -8.701 18.090 -25.556 1.00 51.31 243 SER A CA 1
ATOM 1955 C C . SER A 1 243 ? -8.225 18.917 -24.369 1.00 51.31 243 SER A C 1
ATOM 1957 O O . SER A 1 243 ? -7.049 18.852 -24.004 1.00 51.31 243 SER A O 1
ATOM 1959 N N . SER A 1 244 ? -9.134 19.695 -23.781 1.00 52.22 244 SER A N 1
ATOM 1960 C CA . SER A 1 244 ? -8.896 20.395 -22.520 1.00 52.22 244 SER A CA 1
ATOM 1961 C C . SER A 1 244 ? -8.228 19.447 -21.514 1.00 52.22 244 SER A C 1
ATOM 1963 O O . SER A 1 244 ? -8.586 18.265 -21.504 1.00 52.22 244 SER A O 1
ATOM 1965 N N . PRO A 1 245 ? -7.257 19.926 -20.712 1.00 52.47 245 PRO A N 1
ATOM 1966 C CA . PRO A 1 245 ? -6.528 19.074 -19.778 1.00 52.47 245 PRO A CA 1
ATOM 1967 C C . PRO A 1 245 ? -7.531 18.321 -18.903 1.00 52.47 245 PRO A C 1
ATOM 1969 O O . PRO A 1 245 ? -8.434 18.928 -18.324 1.00 52.47 245 PRO A O 1
ATOM 1972 N N . THR A 1 246 ? -7.432 16.994 -18.900 1.00 49.75 246 THR A N 1
ATOM 1973 C CA . THR A 1 246 ? -8.419 16.117 -18.260 1.00 49.75 246 THR A CA 1
ATOM 1974 C C . THR A 1 246 ? -8.218 16.020 -16.749 1.00 49.75 246 THR A C 1
ATOM 1976 O O . THR A 1 246 ? -9.090 15.481 -16.072 1.00 49.75 246 THR A O 1
ATOM 1979 N N . GLY A 1 247 ? -7.129 16.595 -16.221 1.00 54.94 247 GLY A N 1
ATOM 1980 C CA . GLY A 1 247 ? -6.770 16.533 -14.812 1.00 54.94 247 GLY A CA 1
ATOM 1981 C C . GLY A 1 247 ? -7.337 17.641 -13.930 1.00 54.94 247 GLY A C 1
ATOM 1982 O O . GLY A 1 247 ? -7.552 18.778 -14.348 1.00 54.94 247 GLY A O 1
ATOM 1983 N N . ILE A 1 248 ? -7.498 17.324 -12.643 1.00 56.66 248 ILE A N 1
ATOM 1984 C CA . ILE A 1 248 ? -7.774 18.317 -11.597 1.00 56.66 248 ILE A CA 1
ATOM 1985 C C . ILE A 1 248 ? -6.492 19.138 -11.350 1.00 56.66 248 ILE A C 1
ATOM 1987 O O . ILE A 1 248 ? -5.474 18.557 -10.954 1.00 56.66 248 ILE A O 1
ATOM 1991 N N . PRO A 1 249 ? -6.512 20.475 -11.512 1.00 58.69 249 PRO A N 1
ATOM 1992 C CA . PRO A 1 249 ? -5.351 21.315 -11.234 1.00 58.69 249 PRO A CA 1
ATOM 1993 C C . PRO A 1 249 ? -4.889 21.161 -9.781 1.00 58.69 249 PRO A C 1
ATOM 1995 O O . PRO A 1 249 ? -5.677 21.295 -8.840 1.00 58.69 249 PRO A O 1
ATOM 1998 N N . ARG A 1 250 ? -3.599 20.866 -9.577 1.00 57.66 250 ARG A N 1
ATOM 1999 C CA . ARG A 1 250 ? -3.035 20.682 -8.232 1.00 57.66 250 ARG A CA 1
ATOM 2000 C C . ARG A 1 250 ? -2.868 22.027 -7.526 1.00 57.66 250 ARG A C 1
ATOM 2002 O O . ARG A 1 250 ? -1.979 22.808 -7.855 1.00 57.66 250 ARG A O 1
ATOM 2009 N N . LEU A 1 251 ? -3.700 22.256 -6.513 1.00 69.88 251 LEU A N 1
ATOM 2010 C CA . LEU A 1 251 ? -3.602 23.403 -5.614 1.00 69.88 251 LEU A CA 1
ATOM 2011 C C . LEU A 1 251 ? -2.543 23.147 -4.534 1.00 69.88 251 LEU A C 1
ATOM 2013 O O . LEU A 1 251 ? -2.546 22.100 -3.886 1.00 69.88 251 LEU A O 1
ATOM 2017 N N . ARG A 1 252 ? -1.652 24.114 -4.315 1.00 58.53 252 ARG A N 1
ATOM 2018 C CA . ARG A 1 252 ? -0.642 24.098 -3.243 1.00 58.53 252 ARG A CA 1
ATOM 2019 C C . ARG A 1 252 ? -0.951 25.192 -2.232 1.00 58.53 252 ARG A C 1
ATOM 2021 O O . ARG A 1 252 ? -1.456 26.237 -2.614 1.00 58.53 252 ARG A O 1
ATOM 2028 N N . VAL A 1 253 ? -0.642 24.985 -0.956 1.00 66.62 253 VAL A N 1
ATOM 2029 C CA . VAL A 1 253 ? -0.702 26.052 0.056 1.00 66.62 253 VAL A CA 1
ATOM 2030 C C . VAL A 1 253 ? 0.724 26.432 0.427 1.00 66.62 253 VAL A C 1
ATOM 2032 O O . VAL A 1 253 ? 1.444 25.611 0.985 1.00 66.62 253 VAL A O 1
ATOM 2035 N N . ILE A 1 254 ? 1.123 27.659 0.102 1.00 66.19 254 ILE A N 1
ATOM 2036 C CA . ILE A 1 254 ? 2.439 28.230 0.416 1.00 66.19 254 ILE A CA 1
ATOM 2037 C C . ILE A 1 254 ? 2.183 29.492 1.240 1.00 66.19 254 ILE A C 1
ATOM 2039 O O . ILE A 1 254 ? 1.414 30.354 0.816 1.00 66.19 254 ILE A O 1
ATOM 2043 N N . ASP A 1 255 ? 2.743 29.564 2.450 1.00 69.81 255 ASP A N 1
ATOM 2044 C CA . ASP A 1 255 ? 2.576 30.695 3.381 1.00 69.81 255 ASP A CA 1
ATOM 2045 C C . ASP A 1 255 ? 1.109 31.109 3.614 1.00 69.81 255 ASP A C 1
ATOM 2047 O O . ASP A 1 255 ? 0.750 32.287 3.645 1.00 69.81 255 ASP A O 1
ATOM 2051 N N . GLY A 1 256 ? 0.221 30.115 3.730 1.00 70.31 256 GLY A N 1
ATOM 2052 C CA . GLY A 1 256 ? -1.215 30.330 3.939 1.00 70.31 256 GLY A CA 1
ATOM 2053 C C . GLY A 1 256 ? -1.990 30.787 2.697 1.00 70.31 256 GLY A C 1
ATOM 2054 O O . GLY A 1 256 ? -3.195 31.020 2.790 1.00 70.31 256 GLY A O 1
ATOM 2055 N N . LYS A 1 257 ? -1.347 30.884 1.528 1.00 61.38 257 LYS A N 1
ATOM 2056 C CA . LYS A 1 257 ? -1.990 31.222 0.250 1.00 61.38 257 LYS A CA 1
ATOM 2057 C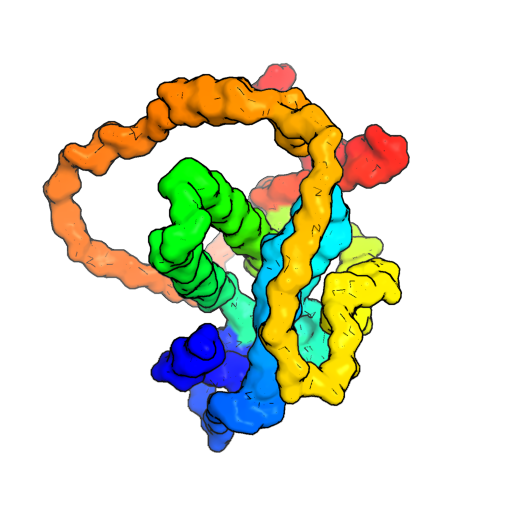 C . LYS A 1 257 ? -2.093 30.001 -0.654 1.00 61.38 257 LYS A C 1
ATOM 2059 O O . LYS A 1 257 ? -1.133 29.255 -0.824 1.00 61.38 257 LYS A O 1
ATOM 2064 N N . THR A 1 258 ? -3.265 29.804 -1.257 1.00 68.62 258 THR A N 1
ATOM 2065 C CA . THR A 1 258 ? -3.482 28.744 -2.249 1.00 68.62 258 THR A CA 1
ATOM 2066 C C . THR A 1 258 ? -2.930 29.172 -3.611 1.00 68.62 258 THR A C 1
ATOM 2068 O O . THR A 1 258 ? -3.474 30.077 -4.237 1.00 68.62 258 THR A O 1
ATOM 2071 N N . VAL A 1 259 ? -1.867 28.513 -4.058 1.00 76.06 259 VAL A N 1
ATOM 2072 C CA . VAL A 1 259 ? -1.201 28.655 -5.360 1.00 76.06 259 VAL A CA 1
ATOM 2073 C C . VAL A 1 259 ? -1.748 27.595 -6.323 1.00 76.06 259 VAL A C 1
ATOM 2075 O O . VAL A 1 259 ? -2.064 26.483 -5.891 1.00 76.06 259 VAL A O 1
ATOM 2078 N N . GLY A 1 260 ? -1.878 27.908 -7.615 1.00 67.31 260 GLY A N 1
ATOM 2079 C CA . GLY A 1 260 ? -2.469 27.015 -8.619 1.00 67.31 260 GLY A CA 1
ATOM 2080 C C . GLY A 1 260 ? -3.948 27.292 -8.899 1.00 67.31 260 GLY A C 1
ATOM 2081 O O . GLY A 1 260 ? -4.541 26.616 -9.738 1.00 67.31 260 GLY A O 1
ATOM 2082 N N . LYS A 1 261 ? -4.554 28.286 -8.227 1.00 69.19 261 LYS A N 1
ATOM 2083 C CA . LYS A 1 261 ? -5.940 28.718 -8.490 1.00 69.19 261 LYS A CA 1
ATOM 2084 C C . LYS A 1 261 ? -6.088 29.348 -9.869 1.00 69.19 261 LYS A C 1
ATOM 2086 O O . LYS A 1 261 ? -7.120 29.191 -10.499 1.00 69.19 261 LYS A O 1
ATOM 2091 N N . GLU A 1 262 ? -5.049 30.021 -10.341 1.00 70.62 262 GLU A N 1
ATOM 2092 C CA . GLU A 1 262 ? -4.962 30.630 -11.666 1.00 70.62 262 GLU A CA 1
ATOM 2093 C C . GLU A 1 262 ? -5.048 29.612 -12.812 1.00 70.62 262 GLU A C 1
ATOM 2095 O O . GLU A 1 262 ? -5.355 29.985 -13.939 1.00 70.62 262 GLU A O 1
ATOM 2100 N N . LYS A 1 263 ? -4.799 28.327 -12.522 1.00 68.00 263 LYS A N 1
ATOM 2101 C CA . LYS A 1 263 ? -4.933 27.218 -13.475 1.00 68.00 263 LYS A CA 1
ATOM 2102 C C . LYS A 1 263 ? -6.348 26.606 -13.479 1.00 68.00 263 LYS A C 1
ATOM 2104 O O . LYS A 1 263 ? -6.607 25.712 -14.281 1.00 68.00 263 LYS A O 1
ATOM 2109 N N . LEU A 1 264 ? -7.253 27.043 -12.594 1.00 66.81 264 LEU A N 1
ATOM 2110 C CA . LEU A 1 264 ? -8.657 26.618 -12.593 1.00 66.81 264 LEU A CA 1
ATOM 2111 C C . LEU A 1 264 ? -9.445 27.434 -13.626 1.00 66.81 264 LEU A C 1
ATOM 2113 O O . LEU A 1 264 ? -9.262 28.644 -13.743 1.00 66.81 264 LEU A O 1
ATOM 2117 N N . GLY A 1 265 ? -10.345 26.775 -14.358 1.00 68.12 265 GLY A N 1
ATOM 2118 C CA . GLY A 1 265 ? -11.329 27.477 -15.181 1.00 68.12 265 GLY A CA 1
ATOM 2119 C C . GLY A 1 265 ? -12.250 28.361 -14.332 1.00 68.12 265 GLY A C 1
ATOM 2120 O O . GLY A 1 265 ? -12.351 28.178 -13.116 1.00 68.12 265 GLY A O 1
ATOM 2121 N N . LEU A 1 266 ? -12.934 29.308 -14.981 1.00 72.00 266 LEU A N 1
ATOM 2122 C CA . LEU A 1 266 ? -13.974 30.109 -14.331 1.00 72.00 266 LEU A CA 1
ATOM 2123 C C . LEU A 1 266 ? -15.015 29.186 -13.690 1.00 72.00 266 LEU A C 1
ATOM 2125 O O . LEU A 1 266 ? -15.375 28.151 -14.260 1.00 72.00 266 LEU A O 1
ATOM 2129 N N . SER A 1 267 ? -15.481 29.560 -12.497 1.00 63.94 267 SER A N 1
ATOM 2130 C CA . SER A 1 267 ? -16.555 28.834 -11.829 1.00 63.94 267 SER A CA 1
ATOM 2131 C C . SER A 1 267 ? -17.767 28.789 -12.764 1.00 63.94 267 SER A C 1
ATOM 2133 O O . SER A 1 267 ? -18.228 29.844 -13.189 1.00 63.94 267 SER A O 1
ATOM 2135 N N . PRO A 1 268 ? -18.341 27.612 -13.065 1.00 68.00 268 PRO A N 1
ATOM 2136 C CA . PRO A 1 268 ? -19.577 27.536 -13.845 1.00 68.00 268 PRO A CA 1
ATOM 2137 C C . PRO A 1 268 ? -20.802 28.044 -13.060 1.00 68.00 268 PRO A C 1
ATOM 2139 O O . PRO A 1 268 ? -21.918 28.001 -13.571 1.00 68.00 268 PRO A O 1
ATOM 2142 N N . PHE A 1 269 ? -20.601 28.469 -11.810 1.00 73.75 269 PHE A N 1
ATOM 2143 C CA . PHE A 1 269 ? -21.620 28.995 -10.904 1.00 73.75 269 PHE A CA 1
ATOM 2144 C C . PHE A 1 269 ? -21.411 30.483 -10.569 1.00 73.75 269 PHE A C 1
ATOM 2146 O O . PHE A 1 269 ? -22.065 30.981 -9.653 1.00 73.75 269 PHE A O 1
ATOM 2153 N N . GLU A 1 270 ? -20.481 31.159 -11.254 1.00 54.72 270 GLU A N 1
ATOM 2154 C CA . GLU A 1 270 ? -20.372 32.629 -11.274 1.00 54.72 270 GLU A CA 1
ATOM 2155 C C . GLU A 1 270 ? -21.087 33.223 -12.492 1.00 54.72 270 GLU A C 1
ATOM 2157 O O . GLU A 1 270 ? -21.034 32.600 -13.578 1.00 54.72 270 GLU A O 1
#

Secondary structure (DSSP, 8-state):
-HHHHHTTSHHHHHHHHHSBTT--SPPSS---TTSHHHHHHHHHHHHHHHHHTS-TTSHHHHHHHHHHHHHHBTTT-SS--B--HHHHHHHHHHHHHHHHHHHHT-TTS-HHHHHHHHHHHHHHHHHHHHHHHHHH--TTGGG--HHHHHHHHHHHHSPTTEETTEE-S----------------------B-TTS-BHHHHHHHHHH---TTTT--------------PPPPPP-----------SPP--EEETTEEESGGGSPPPTT-

Radius of gyration: 22.77 Å; chains: 1; bounding box: 54×52×68 Å